Protein AF-X7ZU20-F1 (afdb_monomer)

Foldseek 3Di:
DDKAQFDPPQAPNGIAAEAEDPVVLVVLVVCCPQWAQFADDPDPTQHKDRYGAPCQCLELNRNDPPLNVQLVVLLVVLVDPVLVVVLVVVLVVVVVVVVPDDPPDDDPCLPPPLQPSQQVSLCSQLVPDPVCSVVLSVLLLVCQDDPPDGHHHQDHDDPVSCVGPLVVVLLVSLVCLCVDPDSHSLVSQSCQCVVPVPGNHHDSVSSSSHSSCSCSPGRQQRSQLVVVLVVVCVVPVVVNVVQVVDVVSSVVVSCLRRRSDFKIKTWRDDDPPDPVCPVVPPDPPDDDDDDDDDDDDDDDDDDDDRHMHMYGDDRDD

Secondary structure (DSSP, 8-state):
-EEE---TTSGGG--EEEE-SHHHHHHHTT-TTTSBSS--TT-S-B-SSSS-BTTTTTSGGG--TTHHHHHHHHHHHTS-HHHHHHHHHHHHHHHHHGGG--TT----HIIIIITHHHHHHHHHHTT--HHHHHHHHHHHGGGG-BTTB---PPP--STTGGGSHHHHHHHHHHHHHHHS--SSHHHHHHTTTTS-TTS----HHHHHHHHHHHIIIIIHHHHHHHHHHHHHHHT-HHHHHHHHT-HHHHHHHHHHHS-S--EEEEE-PPPTT--TTGGGG----------------PPPP------EEEEE-----

Mean predicted aligned error: 11.74 Å

pLDDT: mean 76.0, std 22.2, range [22.41, 96.69]

InterPro domains:
  IPR002397 Cytochrome P450, B-class [PR00359] (63-74)
  IPR002397 Cytochrome P450, B-class [PR00359] (108-124)
  IPR002397 Cytochrome P450, B-class [PR00359] (125-140)
  IPR002397 Cytochrome P450, B-class [PR00359] (168-190)
  IPR036396 Cytochrome P450 superfamily [G3DSA:1.10.630.10] (1-250)
  IPR036396 Cytochrome P450 superfamily [SSF48264] (12-238)

Solvent-accessible surface area (backbone atoms only — not comparable to full-atom values): 18300 Å² total; per-residue (Å²): 113,46,81,42,74,51,48,102,85,33,51,93,65,51,50,34,34,40,24,56,44,67,68,60,34,50,51,52,76,70,33,57,83,60,33,17,24,23,40,39,85,92,47,93,47,20,14,40,50,86,46,72,34,85,60,32,61,52,29,76,84,11,30,49,78,70,61,28,59,46,49,50,49,49,61,50,60,36,66,33,77,63,50,55,46,55,47,52,54,50,53,56,52,58,55,58,61,61,68,73,68,55,90,94,63,90,76,57,60,54,70,81,47,25,48,49,60,32,46,54,47,46,32,56,44,53,58,55,56,77,88,51,45,66,60,50,50,63,65,52,46,65,54,36,49,59,88,94,45,74,45,76,52,77,77,77,84,51,81,66,47,69,69,31,72,58,42,53,49,45,52,50,51,52,53,48,27,60,78,55,66,57,101,27,28,43,20,50,51,67,45,39,47,75,90,36,82,85,43,70,79,66,54,77,69,30,48,44,41,47,59,46,38,42,48,60,61,50,18,57,30,41,20,40,24,48,42,42,38,50,51,65,28,71,81,31,58,84,56,28,64,67,32,72,76,32,71,70,50,43,66,52,48,21,57,62,78,24,44,55,72,57,64,42,25,27,21,32,65,76,56,88,97,43,66,94,62,62,84,77,77,77,77,83,92,69,84,85,83,92,87,89,89,80,89,89,87,82,85,82,88,76,88,84,79,79,40,36,36,39,34,37,68,56,70,78,130

Sequence (317 aa):
MFWHEPTEHTPDGEGFWSVATYAETLAVLRDPATFSSVTGGERPYGGTVLQDLPIAGQVLNMMDDPRHTDIRRLVSSGLTPRMIRRVEDDLRGARAGCSTVLPGVAFDFVVDIAAELPMQMICILLGVPEADRHWLFEAVEPGFDFGASRTASMPRLNVEDAGSQLYAYGQELIARKRAQPADDMLSTVVTATIDDPAAPCLSDAELYLFFHLLFSAGAETTRNAIAGGLLALAERPSSGAACAATASCWRRRSKRWCGGRRRRRRSGAPPPGQSPWAASRSTPVRKSWCGKARPTATPRYSTNPTNLISLENPIRT

Structure (mmCIF, N/CA/C/O backbone):
data_AF-X7ZU20-F1
#
_entry.id   AF-X7ZU20-F1
#
loop_
_atom_site.group_PDB
_atom_site.id
_atom_site.type_symbol
_atom_site.label_atom_id
_atom_site.label_alt_id
_atom_site.label_comp_id
_atom_site.label_asym_id
_atom_site.label_entity_id
_atom_site.label_seq_id
_atom_site.pdbx_PDB_ins_code
_atom_site.Cartn_x
_atom_site.Cartn_y
_atom_site.Cartn_z
_atom_site.occupancy
_atom_site.B_iso_or_equiv
_atom_site.auth_seq_id
_atom_site.auth_comp_id
_atom_site.auth_asym_id
_atom_site.auth_atom_id
_atom_site.pdbx_PDB_model_num
ATOM 1 N N . MET A 1 1 ? 14.067 -14.907 -17.809 1.00 82.50 1 MET A N 1
ATOM 2 C CA . MET A 1 1 ? 13.979 -13.477 -18.162 1.00 82.50 1 MET A CA 1
ATOM 3 C C . MET A 1 1 ? 13.823 -13.355 -19.677 1.00 82.50 1 MET A C 1
ATOM 5 O O . MET A 1 1 ? 14.394 -14.170 -20.398 1.00 82.50 1 MET A O 1
ATOM 9 N N . PHE A 1 2 ? 13.019 -12.401 -20.145 1.00 90.12 2 PHE A N 1
ATOM 10 C CA . PHE A 1 2 ? 12.640 -12.162 -21.547 1.00 90.12 2 PHE A CA 1
ATOM 11 C C . PHE A 1 2 ? 12.515 -10.649 -21.772 1.00 90.12 2 PHE A C 1
ATOM 13 O O . PHE A 1 2 ? 12.021 -9.973 -20.877 1.00 90.12 2 PHE A O 1
ATOM 20 N N . TRP A 1 3 ? 12.944 -10.116 -22.918 1.00 94.81 3 TRP A N 1
ATOM 21 C CA . TRP A 1 3 ? 12.680 -8.717 -23.279 1.00 94.81 3 TRP A CA 1
ATOM 22 C C . TRP A 1 3 ? 11.337 -8.627 -24.004 1.00 94.81 3 TRP A C 1
ATOM 24 O O . TRP A 1 3 ? 11.138 -9.293 -25.017 1.00 94.81 3 TRP A O 1
ATOM 34 N N . HIS A 1 4 ? 10.418 -7.840 -23.455 1.00 92.62 4 HIS A N 1
ATOM 35 C CA . HIS A 1 4 ? 9.099 -7.576 -24.008 1.00 92.62 4 HIS A CA 1
ATOM 36 C C . HIS A 1 4 ? 9.134 -6.219 -24.713 1.00 92.62 4 HIS A C 1
ATOM 38 O O . HIS A 1 4 ? 9.206 -5.184 -24.052 1.00 92.62 4 HIS A O 1
ATOM 44 N N . GLU A 1 5 ? 9.078 -6.229 -26.044 1.00 96.69 5 GLU A N 1
ATOM 45 C CA . GLU A 1 5 ? 8.969 -5.006 -26.850 1.00 96.69 5 GLU A CA 1
ATOM 46 C C . GLU A 1 5 ? 7.671 -4.240 -26.530 1.00 96.69 5 GLU A C 1
ATOM 48 O O . GLU A 1 5 ? 6.686 -4.860 -26.110 1.00 96.69 5 GLU A O 1
ATOM 53 N N . PRO A 1 6 ? 7.632 -2.909 -26.714 1.00 96.25 6 PRO A N 1
ATOM 54 C CA . PRO A 1 6 ? 6.423 -2.136 -26.474 1.00 96.25 6 PRO A CA 1
ATOM 55 C C . PRO A 1 6 ? 5.315 -2.454 -27.486 1.00 96.25 6 PRO A C 1
ATOM 57 O O . PRO A 1 6 ? 5.551 -2.767 -28.653 1.00 96.25 6 PRO A O 1
ATOM 60 N N . THR A 1 7 ? 4.080 -2.328 -27.016 1.00 96.56 7 THR A N 1
ATOM 61 C CA . THR A 1 7 ? 2.831 -2.470 -27.777 1.00 96.56 7 THR A CA 1
ATOM 62 C C . THR A 1 7 ? 1.914 -1.276 -27.504 1.00 96.56 7 THR A C 1
ATOM 64 O O . THR A 1 7 ? 2.161 -0.508 -26.577 1.00 96.56 7 THR A O 1
ATOM 67 N N . GLU A 1 8 ? 0.805 -1.153 -28.236 1.00 95.56 8 GLU A N 1
ATOM 68 C CA . GLU A 1 8 ? -0.231 -0.124 -28.007 1.00 95.56 8 GLU A CA 1
ATOM 69 C C . GLU A 1 8 ? -0.840 -0.116 -26.585 1.00 95.56 8 GLU A C 1
ATOM 71 O O . GLU A 1 8 ? -1.447 0.869 -26.175 1.00 95.56 8 GLU A O 1
ATOM 76 N N . HIS A 1 9 ? -0.671 -1.197 -25.815 1.00 93.06 9 HIS A N 1
ATOM 77 C CA . HIS A 1 9 ? -1.113 -1.311 -24.418 1.00 93.06 9 HIS A CA 1
ATOM 78 C C . HIS A 1 9 ? 0.040 -1.221 -23.404 1.00 93.06 9 HIS A C 1
ATOM 80 O O . HIS A 1 9 ? -0.178 -1.403 -22.205 1.00 93.06 9 HIS A O 1
ATOM 86 N N . THR A 1 10 ? 1.276 -0.999 -23.858 1.00 91.50 10 THR A N 1
ATOM 87 C CA . THR A 1 10 ? 2.441 -0.911 -22.972 1.00 91.50 10 THR A CA 1
ATOM 88 C C . THR A 1 10 ? 2.571 0.519 -22.436 1.00 91.50 10 THR A C 1
ATOM 90 O O . THR A 1 10 ? 2.682 1.444 -23.243 1.00 91.50 10 THR A O 1
ATOM 93 N N . PRO A 1 11 ? 2.552 0.733 -21.102 1.00 91.62 11 PRO A N 1
ATOM 94 C CA . PRO A 1 11 ? 2.712 2.058 -20.512 1.00 91.62 11 PRO A CA 1
ATOM 95 C C . PRO A 1 11 ? 3.965 2.772 -21.010 1.00 91.62 11 PRO A C 1
ATOM 97 O O . PRO A 1 11 ? 4.988 2.139 -21.269 1.00 91.62 11 PRO A O 1
ATOM 100 N N . ASP A 1 12 ? 3.850 4.090 -21.155 1.00 92.50 12 ASP A N 1
ATOM 101 C CA . ASP A 1 12 ? 4.924 5.010 -21.552 1.00 92.50 12 ASP A CA 1
ATOM 102 C C . ASP A 1 12 ? 5.590 4.687 -22.913 1.00 92.50 12 ASP A C 1
ATOM 104 O O . ASP A 1 12 ? 6.562 5.327 -23.306 1.00 92.50 12 ASP A O 1
ATOM 108 N N . GLY A 1 13 ? 5.034 3.731 -23.674 1.00 93.19 13 GLY A N 1
ATOM 109 C CA . GLY A 1 13 ? 5.541 3.288 -24.974 1.00 93.19 13 GLY A CA 1
ATOM 110 C C . GLY A 1 13 ? 6.846 2.485 -24.909 1.00 93.19 13 GLY A C 1
ATOM 111 O O . GLY A 1 13 ? 7.504 2.336 -25.938 1.00 93.19 13 GLY A O 1
ATOM 112 N N . GLU A 1 14 ? 7.243 1.979 -23.735 1.00 92.38 14 GLU A N 1
ATOM 113 C CA . GLU A 1 14 ? 8.602 1.472 -23.496 1.00 92.38 14 GLU A CA 1
ATOM 114 C C . GLU A 1 14 ? 8.679 -0.046 -23.230 1.00 92.38 14 GLU A C 1
ATOM 116 O O . GLU A 1 14 ? 7.896 -0.617 -22.472 1.00 92.38 14 GLU A O 1
ATOM 121 N N . GLY A 1 15 ? 9.660 -0.715 -23.847 1.00 93.69 15 GLY A N 1
ATOM 122 C CA . GLY A 1 15 ? 9.922 -2.143 -23.637 1.00 93.69 15 GLY A CA 1
ATOM 123 C C . GLY A 1 15 ? 10.517 -2.464 -22.259 1.00 93.69 15 GLY A C 1
ATOM 124 O O . GLY A 1 15 ? 11.151 -1.626 -21.616 1.00 93.69 15 GLY A O 1
ATOM 125 N N . PHE A 1 16 ? 10.328 -3.700 -21.789 1.00 94.06 16 PHE A N 1
ATOM 126 C CA . PHE A 1 16 ? 10.739 -4.108 -20.441 1.00 94.06 16 PHE A CA 1
ATOM 127 C C . PHE A 1 16 ? 11.178 -5.573 -20.333 1.00 94.06 16 PHE A C 1
ATOM 129 O O . PHE A 1 16 ? 10.685 -6.464 -21.022 1.00 94.06 16 PHE A O 1
ATOM 136 N N . TRP A 1 17 ? 12.062 -5.867 -19.380 1.00 94.50 17 TRP A N 1
ATOM 137 C CA . TRP A 1 17 ? 12.447 -7.236 -19.042 1.00 94.50 17 TRP A CA 1
ATOM 138 C C . TRP A 1 17 ? 11.378 -7.913 -18.178 1.00 94.50 17 TRP A C 1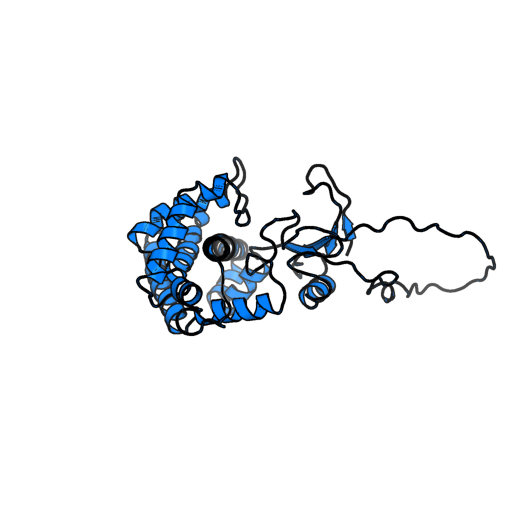
ATOM 140 O O . TRP A 1 17 ? 11.222 -7.591 -17.001 1.00 94.50 17 TRP A O 1
ATOM 150 N N . SER A 1 18 ? 10.676 -8.902 -18.728 1.00 94.75 18 SER A N 1
ATOM 151 C CA . SER A 1 18 ? 9.800 -9.795 -17.968 1.00 94.75 18 SER A CA 1
ATOM 152 C C . SER A 1 18 ? 10.595 -10.918 -17.289 1.00 94.75 18 SER A C 1
ATOM 154 O O . SER A 1 18 ? 11.440 -11.586 -17.900 1.00 94.75 18 SER A O 1
ATOM 156 N N . VAL A 1 19 ? 10.315 -11.156 -16.008 1.00 92.31 19 VAL A N 1
ATOM 157 C CA . VAL A 1 19 ? 10.959 -12.177 -15.174 1.00 92.31 19 VAL A CA 1
ATOM 158 C C . VAL A 1 19 ? 9.899 -13.101 -14.587 1.00 92.31 19 VAL A C 1
ATOM 160 O O . VAL A 1 19 ? 9.147 -12.701 -13.705 1.00 92.31 19 VAL A O 1
ATOM 163 N N . ALA A 1 20 ? 9.853 -14.348 -15.063 1.00 91.62 20 ALA A N 1
ATOM 164 C CA . ALA A 1 20 ? 8.809 -15.309 -14.700 1.00 91.62 20 ALA A CA 1
ATOM 165 C C . ALA A 1 20 ? 9.300 -16.540 -13.918 1.00 91.62 20 ALA A C 1
ATOM 167 O O . ALA A 1 20 ? 8.485 -17.371 -13.524 1.00 91.62 20 ALA A O 1
ATOM 168 N N . THR A 1 21 ? 10.606 -16.699 -13.668 1.00 90.00 21 THR A N 1
ATOM 169 C CA . THR A 1 21 ? 11.120 -17.854 -12.907 1.00 90.00 21 THR A CA 1
ATOM 170 C C . THR A 1 21 ? 11.398 -17.498 -11.447 1.00 90.00 21 THR A C 1
ATOM 172 O O . THR A 1 21 ? 11.849 -16.403 -11.126 1.00 90.00 21 THR A O 1
ATOM 175 N N . TYR A 1 22 ? 11.159 -18.448 -10.537 1.00 89.06 22 TYR A N 1
ATOM 176 C CA . TYR A 1 22 ? 11.232 -18.206 -9.090 1.00 89.06 22 TYR A CA 1
ATOM 177 C C . TYR A 1 22 ? 12.630 -17.762 -8.629 1.00 89.06 22 TYR A C 1
ATOM 179 O O . TYR A 1 22 ? 12.751 -16.930 -7.734 1.00 89.06 22 TYR A O 1
ATOM 187 N N . ALA A 1 23 ? 13.682 -18.311 -9.246 1.00 92.00 23 ALA A N 1
ATOM 188 C CA . ALA A 1 23 ? 15.064 -17.973 -8.925 1.00 92.00 23 ALA A CA 1
ATOM 189 C C . ALA A 1 23 ? 15.433 -16.557 -9.395 1.00 92.00 23 ALA A C 1
ATOM 191 O O . ALA A 1 23 ? 15.980 -15.788 -8.609 1.00 92.00 23 ALA A O 1
ATOM 192 N N . GLU A 1 24 ? 15.079 -16.187 -10.631 1.00 89.81 24 GLU A N 1
ATOM 193 C CA . GLU A 1 24 ? 15.327 -14.839 -11.158 1.00 89.81 24 GLU A CA 1
ATOM 194 C C . GLU A 1 24 ? 14.501 -13.782 -10.401 1.00 89.81 24 GLU A C 1
ATOM 196 O O . GLU A 1 24 ? 15.045 -12.759 -9.991 1.00 89.81 24 GLU A O 1
ATOM 201 N N . THR A 1 25 ? 13.215 -14.048 -10.134 1.00 91.31 25 THR A N 1
ATOM 202 C CA . THR A 1 25 ? 12.346 -13.150 -9.352 1.00 91.31 25 THR A CA 1
ATOM 203 C C . THR A 1 25 ? 12.875 -12.958 -7.926 1.00 91.31 25 THR A C 1
ATOM 205 O O . THR A 1 25 ? 12.861 -11.837 -7.419 1.00 91.31 25 THR A O 1
ATOM 208 N N . LEU A 1 26 ? 13.401 -14.006 -7.274 1.00 92.56 26 LEU A N 1
ATOM 209 C CA . LEU A 1 26 ? 14.061 -13.857 -5.971 1.00 92.56 26 LEU A CA 1
ATOM 210 C C . LEU A 1 26 ? 15.401 -13.121 -6.038 1.00 92.56 26 LEU A C 1
ATOM 212 O O . LEU A 1 26 ? 15.736 -12.458 -5.062 1.00 92.56 26 LEU A O 1
ATOM 216 N N . ALA A 1 27 ? 16.166 -13.241 -7.126 1.00 92.69 27 ALA A N 1
ATOM 217 C CA . ALA A 1 27 ? 17.412 -12.495 -7.284 1.00 92.69 27 ALA A CA 1
ATOM 218 C C . ALA A 1 27 ? 17.126 -10.985 -7.328 1.00 92.69 27 ALA A C 1
ATOM 220 O O . ALA A 1 27 ? 17.684 -10.239 -6.530 1.00 92.69 27 ALA A O 1
ATOM 221 N N . VAL A 1 28 ? 16.166 -10.560 -8.160 1.00 93.31 28 VAL A N 1
ATOM 222 C CA . VAL A 1 28 ? 15.759 -9.147 -8.254 1.00 93.31 28 VAL A CA 1
ATOM 223 C C . VAL A 1 28 ? 15.175 -8.629 -6.933 1.00 93.31 28 VAL A C 1
ATOM 225 O O . VAL A 1 28 ? 15.525 -7.543 -6.489 1.00 93.31 28 VAL A O 1
ATOM 228 N N . LEU A 1 29 ? 14.326 -9.407 -6.249 1.00 93.00 29 LEU A N 1
ATOM 229 C CA . LEU A 1 29 ? 13.727 -8.995 -4.966 1.00 93.00 29 LEU A CA 1
ATOM 230 C C . LEU A 1 29 ? 14.706 -8.958 -3.777 1.00 93.00 29 LEU A C 1
ATOM 232 O O . LEU A 1 29 ? 14.310 -8.521 -2.696 1.00 93.00 29 LEU A O 1
ATOM 236 N N . ARG A 1 30 ? 15.939 -9.451 -3.937 1.00 94.81 30 ARG A N 1
ATOM 237 C CA . ARG A 1 30 ? 16.978 -9.471 -2.890 1.00 94.81 30 ARG A CA 1
ATOM 238 C C . ARG A 1 30 ? 18.094 -8.456 -3.109 1.00 94.81 30 ARG A C 1
ATOM 240 O O . ARG A 1 30 ? 18.900 -8.276 -2.204 1.00 94.81 30 ARG A O 1
ATOM 247 N N . ASP A 1 31 ? 18.123 -7.805 -4.265 1.00 95.62 31 ASP A N 1
ATOM 248 C CA . ASP A 1 31 ? 19.106 -6.787 -4.620 1.00 95.62 31 ASP A CA 1
ATOM 249 C C . ASP A 1 31 ? 18.396 -5.454 -4.934 1.00 95.62 31 ASP A C 1
ATOM 251 O O . ASP A 1 31 ? 18.242 -5.082 -6.099 1.00 95.62 31 ASP A O 1
ATOM 255 N N . PRO A 1 32 ? 17.913 -4.729 -3.904 1.00 93.62 32 PRO A N 1
ATOM 256 C CA . PRO A 1 32 ? 17.280 -3.425 -4.095 1.00 93.62 32 PRO A CA 1
ATOM 257 C C . PRO A 1 32 ? 18.274 -2.333 -4.528 1.00 93.62 32 PRO A C 1
ATOM 259 O O . PRO A 1 32 ? 17.840 -1.264 -4.943 1.00 93.62 32 PRO A O 1
ATOM 262 N N . ALA A 1 33 ? 19.587 -2.585 -4.441 1.00 91.81 33 ALA A N 1
ATOM 263 C CA . ALA A 1 33 ? 20.622 -1.638 -4.848 1.00 91.81 33 ALA A CA 1
ATOM 264 C C . ALA A 1 33 ? 20.817 -1.632 -6.373 1.00 91.81 33 ALA A C 1
ATOM 266 O O . ALA A 1 33 ? 20.906 -0.562 -6.971 1.00 91.81 33 ALA A O 1
ATOM 267 N N . THR A 1 34 ? 20.821 -2.805 -7.018 1.00 92.88 34 THR A N 1
ATOM 268 C CA . THR A 1 34 ? 20.769 -2.897 -8.490 1.00 92.88 34 THR A CA 1
ATOM 269 C C . THR A 1 34 ? 19.353 -2.643 -9.018 1.00 92.88 34 THR A C 1
ATOM 271 O O . THR A 1 34 ? 19.188 -2.100 -10.110 1.00 92.88 34 THR A O 1
ATOM 274 N N . PHE A 1 35 ? 18.319 -3.032 -8.262 1.00 94.94 35 PHE A N 1
ATOM 275 C CA . PHE A 1 35 ? 16.922 -2.995 -8.700 1.00 94.94 35 PHE A CA 1
ATOM 276 C C . PHE A 1 35 ? 16.064 -2.117 -7.782 1.00 94.94 35 PHE A C 1
ATOM 278 O O . PHE A 1 35 ? 15.329 -2.604 -6.918 1.00 94.94 35 PHE A O 1
ATOM 285 N N . SER A 1 36 ? 16.146 -0.811 -8.031 1.00 96.19 36 SER A N 1
ATOM 286 C CA . SER A 1 36 ? 15.476 0.254 -7.286 1.00 96.19 36 SER A CA 1
ATOM 287 C C . SER A 1 36 ? 13.946 0.189 -7.372 1.00 96.19 36 SER A C 1
ATOM 289 O O . SER A 1 36 ? 13.350 -0.141 -8.408 1.00 96.19 36 SER A O 1
ATOM 291 N N . SER A 1 37 ? 13.306 0.545 -6.259 1.00 95.88 37 SER A N 1
ATOM 292 C CA . SER A 1 37 ? 11.866 0.786 -6.117 1.00 95.88 37 SER A CA 1
ATOM 293 C C . SER A 1 37 ? 11.468 2.236 -6.434 1.00 95.88 37 SER A C 1
ATOM 295 O O . SER A 1 37 ? 10.271 2.508 -6.507 1.00 95.88 37 SER A O 1
ATOM 297 N N . VAL A 1 38 ? 12.446 3.136 -6.604 1.00 95.38 38 VAL A N 1
ATOM 298 C CA . VAL A 1 38 ? 12.305 4.561 -6.950 1.00 95.38 38 VAL A CA 1
ATOM 299 C C . VAL A 1 38 ? 12.530 4.779 -8.456 1.00 95.38 38 VAL A C 1
ATOM 301 O O . VAL A 1 38 ? 11.565 4.937 -9.199 1.00 95.38 38 VAL A O 1
ATOM 304 N N . THR A 1 39 ? 13.782 4.782 -8.930 1.00 95.25 39 THR A N 1
ATOM 305 C CA . THR A 1 39 ? 14.179 5.066 -10.325 1.00 95.25 39 THR A CA 1
ATOM 306 C C . THR A 1 39 ? 15.592 4.527 -10.617 1.00 95.25 39 THR A C 1
ATOM 308 O O . THR A 1 39 ? 16.250 3.989 -9.736 1.00 95.25 39 THR A O 1
ATOM 311 N N . GLY A 1 40 ? 16.088 4.639 -11.849 1.00 90.31 40 GLY A N 1
ATOM 312 C CA . GLY A 1 40 ? 17.466 4.280 -12.186 1.00 90.31 40 GLY A CA 1
ATOM 313 C C . GLY A 1 40 ? 17.912 4.849 -13.530 1.00 90.31 40 GLY A C 1
ATOM 314 O O . GLY A 1 40 ? 17.081 5.136 -14.387 1.00 90.31 40 GLY A O 1
ATOM 315 N N . GLY A 1 41 ? 19.227 4.992 -13.716 1.00 89.50 41 GLY A N 1
ATOM 316 C CA . GLY A 1 41 ? 19.804 5.635 -14.902 1.00 89.50 41 GLY A CA 1
ATOM 317 C C . GLY A 1 41 ? 19.413 7.112 -15.001 1.00 89.50 41 GLY A C 1
ATOM 318 O O . GLY A 1 41 ? 19.356 7.806 -13.993 1.00 89.50 41 GLY A O 1
ATOM 319 N N . GLU A 1 42 ? 19.122 7.577 -16.216 1.00 88.94 42 GLU A N 1
ATOM 320 C CA . GLU A 1 42 ? 18.698 8.961 -16.498 1.00 88.94 42 GLU A CA 1
ATOM 321 C C . GLU A 1 42 ? 17.172 9.165 -16.365 1.00 88.94 42 GLU A C 1
ATOM 323 O O . GLU A 1 42 ? 16.645 10.222 -16.708 1.00 88.94 42 GLU A O 1
ATOM 328 N N . ARG A 1 43 ? 16.432 8.150 -15.893 1.00 87.81 43 ARG A N 1
ATOM 329 C CA . ARG A 1 43 ? 14.965 8.176 -15.832 1.00 87.81 43 ARG A CA 1
ATOM 330 C C . ARG A 1 43 ? 14.470 9.101 -14.702 1.00 87.81 43 ARG A C 1
ATOM 332 O O . ARG A 1 43 ? 14.872 8.905 -13.552 1.00 87.81 43 ARG A O 1
ATOM 339 N N . PRO A 1 44 ? 13.556 10.055 -14.972 1.00 88.06 44 PRO A N 1
ATOM 340 C CA . PRO A 1 44 ? 13.145 11.052 -13.980 1.00 88.06 44 PRO A CA 1
ATOM 341 C C . PRO A 1 44 ? 12.322 10.467 -12.820 1.00 88.06 44 PRO A C 1
ATOM 343 O O . PRO A 1 44 ? 12.453 10.926 -11.689 1.00 88.06 44 PRO A O 1
ATOM 346 N N . TYR A 1 45 ? 11.501 9.445 -13.084 1.00 88.94 45 TYR A N 1
ATOM 347 C CA . TYR A 1 45 ? 10.593 8.817 -12.115 1.00 88.94 45 TYR A CA 1
ATOM 348 C C . TYR A 1 45 ? 10.547 7.292 -12.307 1.00 88.94 45 TYR A C 1
ATOM 350 O O . TYR A 1 45 ? 11.330 6.727 -13.065 1.00 88.94 45 TYR A O 1
ATOM 358 N N . GLY A 1 46 ? 9.651 6.590 -11.615 1.00 92.75 46 GLY A N 1
ATOM 359 C CA . GLY A 1 46 ? 9.527 5.143 -11.780 1.00 92.75 46 GLY A CA 1
ATOM 360 C C . GLY A 1 46 ? 8.502 4.532 -10.842 1.00 92.75 46 GLY A C 1
ATOM 361 O O . GLY A 1 46 ? 7.301 4.597 -11.089 1.00 92.75 46 GLY A O 1
ATOM 362 N N . GLY A 1 47 ? 8.973 3.933 -9.753 1.00 93.31 47 GLY A N 1
ATOM 363 C CA . GLY A 1 47 ? 8.130 3.257 -8.777 1.00 93.31 47 GLY A CA 1
ATOM 364 C C . GLY A 1 47 ? 8.075 1.743 -8.978 1.00 93.31 47 GLY A C 1
ATOM 365 O O . GLY A 1 47 ? 9.017 1.104 -9.446 1.00 93.31 47 GLY A O 1
ATOM 366 N N . THR A 1 48 ? 6.947 1.132 -8.597 1.00 93.06 48 THR A N 1
ATOM 367 C CA . THR A 1 48 ? 6.791 -0.339 -8.593 1.00 93.06 48 THR A CA 1
ATOM 368 C C . THR A 1 48 ? 5.620 -0.882 -9.413 1.00 93.06 48 THR A C 1
ATOM 370 O O . THR A 1 48 ? 5.246 -2.047 -9.239 1.00 93.06 48 THR A O 1
ATOM 373 N N . VAL A 1 49 ? 5.064 -0.074 -10.317 1.00 91.12 49 VAL A N 1
ATOM 374 C CA . VAL A 1 49 ? 4.180 -0.507 -11.418 1.00 91.12 49 VAL A CA 1
ATOM 375 C C . VAL A 1 49 ? 4.867 -0.253 -12.764 1.00 91.12 49 VAL A C 1
ATOM 377 O O . VAL A 1 49 ? 5.925 0.371 -12.795 1.00 91.12 49 VAL A O 1
ATOM 380 N N . LEU A 1 50 ? 4.343 -0.814 -13.859 1.00 90.81 50 LEU A N 1
ATOM 381 C CA . LEU A 1 50 ? 5.026 -0.737 -15.157 1.00 90.81 50 LEU A CA 1
ATOM 382 C C . LEU A 1 50 ? 5.125 0.707 -15.675 1.00 90.81 50 LEU A C 1
ATOM 384 O O . LEU A 1 50 ? 6.185 1.076 -16.155 1.00 90.81 50 LEU A O 1
ATOM 388 N N . GLN A 1 51 ? 4.072 1.505 -15.479 1.00 91.88 51 GLN A N 1
ATOM 389 C CA . GLN A 1 51 ? 4.082 2.948 -15.723 1.00 91.88 51 GLN A CA 1
ATOM 390 C C . GLN A 1 51 ? 5.017 3.689 -14.750 1.00 91.88 51 GLN A C 1
ATOM 392 O O . GLN A 1 51 ? 5.067 3.342 -13.566 1.00 91.88 51 GLN A O 1
ATOM 397 N N . ASP A 1 52 ? 5.696 4.732 -15.221 1.00 91.56 52 ASP A N 1
ATOM 398 C CA . ASP A 1 52 ? 6.417 5.693 -14.385 1.00 91.56 52 ASP A CA 1
ATOM 399 C C . ASP A 1 52 ? 5.445 6.595 -13.606 1.00 91.56 52 ASP A C 1
ATOM 401 O O . ASP A 1 52 ? 4.573 7.252 -14.175 1.00 91.56 52 ASP A O 1
ATOM 405 N N . LEU A 1 53 ? 5.599 6.653 -12.278 1.00 90.12 53 LEU A N 1
ATOM 406 C CA . LEU A 1 53 ? 4.778 7.490 -11.398 1.00 90.12 53 LEU A CA 1
ATOM 407 C C . LEU A 1 53 ? 5.620 8.566 -10.686 1.00 90.12 53 LEU A C 1
ATOM 409 O O . LEU A 1 53 ? 6.589 8.209 -10.010 1.00 90.12 53 LEU A O 1
ATOM 413 N N . PRO A 1 54 ? 5.217 9.857 -10.722 1.00 91.12 54 PRO A N 1
ATOM 414 C CA . PRO A 1 54 ? 5.901 10.938 -10.000 1.00 91.12 54 PRO A CA 1
ATOM 415 C C . PRO A 1 54 ? 6.001 10.745 -8.480 1.00 91.12 54 PRO A C 1
ATOM 417 O O . PRO A 1 54 ? 6.906 11.287 -7.857 1.00 91.12 54 PRO A O 1
ATOM 420 N N . ILE A 1 55 ? 5.116 9.933 -7.887 1.00 90.75 55 ILE A N 1
ATOM 421 C CA . ILE A 1 55 ? 5.114 9.601 -6.449 1.00 90.75 55 ILE A CA 1
ATOM 422 C C . ILE A 1 55 ? 6.180 8.562 -6.035 1.00 90.75 55 ILE A C 1
ATOM 424 O O . ILE A 1 55 ? 6.203 8.096 -4.889 1.00 90.75 55 ILE A O 1
ATOM 428 N N . ALA A 1 56 ? 7.059 8.154 -6.954 1.00 93.00 56 ALA A N 1
ATOM 429 C CA . ALA A 1 56 ? 8.225 7.342 -6.628 1.00 93.00 56 ALA A CA 1
ATOM 430 C C . ALA A 1 56 ? 9.117 8.075 -5.603 1.00 93.00 56 ALA A C 1
ATOM 432 O O . ALA A 1 56 ? 9.343 9.276 -5.701 1.00 93.00 56 ALA A O 1
ATOM 433 N N . GLY A 1 57 ? 9.590 7.368 -4.574 1.00 93.19 57 GLY A N 1
ATOM 434 C CA . GLY A 1 57 ? 10.310 7.956 -3.436 1.00 93.19 57 GLY A CA 1
ATOM 435 C C . GLY A 1 57 ? 9.432 8.624 -2.365 1.00 93.19 57 GLY A C 1
ATOM 436 O O . GLY A 1 57 ? 9.933 8.862 -1.266 1.00 93.19 57 GLY A O 1
ATOM 437 N N . GLN A 1 58 ? 8.143 8.869 -2.638 1.00 92.94 58 GLN A N 1
ATOM 438 C CA . GLN A 1 58 ? 7.193 9.517 -1.715 1.00 92.94 58 GLN A CA 1
ATOM 439 C C . GLN A 1 58 ? 6.265 8.529 -0.986 1.00 92.94 58 GLN A C 1
ATOM 441 O O . GLN A 1 58 ? 5.797 8.802 0.116 1.00 92.94 58 GLN A O 1
ATOM 446 N N . VAL A 1 59 ? 6.010 7.350 -1.565 1.00 91.81 59 VAL A N 1
ATOM 447 C CA . VAL A 1 59 ? 5.170 6.300 -0.961 1.00 91.81 59 VAL A CA 1
ATOM 448 C C . VAL A 1 59 ? 6.013 5.090 -0.540 1.00 91.81 59 VAL A C 1
ATOM 450 O O . VAL A 1 59 ? 6.871 4.640 -1.295 1.00 91.81 59 VAL A O 1
ATOM 453 N N . LEU A 1 60 ? 5.767 4.523 0.651 1.00 93.94 60 LEU A N 1
ATOM 454 C CA . LEU A 1 60 ? 6.642 3.518 1.292 1.00 93.94 60 LEU A CA 1
ATOM 455 C C . LEU A 1 60 ? 7.007 2.312 0.402 1.00 93.94 60 LEU A C 1
ATOM 457 O O . LEU A 1 60 ? 8.123 1.804 0.471 1.00 93.94 60 LEU A O 1
ATOM 461 N N . ASN A 1 61 ? 6.093 1.830 -0.446 1.00 93.00 61 ASN A N 1
ATOM 462 C CA . ASN A 1 61 ? 6.375 0.698 -1.340 1.00 93.00 61 ASN A CA 1
ATOM 463 C C . ASN A 1 61 ? 7.189 1.067 -2.596 1.00 93.00 61 ASN A C 1
ATOM 465 O O . ASN A 1 61 ? 7.436 0.177 -3.411 1.00 93.00 61 ASN A O 1
ATOM 469 N N . MET A 1 62 ? 7.527 2.346 -2.771 1.00 95.44 62 MET A N 1
ATOM 470 C CA . MET A 1 62 ? 8.339 2.924 -3.847 1.00 95.44 62 MET A CA 1
ATOM 471 C C . MET A 1 62 ? 9.514 3.745 -3.284 1.00 95.44 62 MET A C 1
ATOM 473 O O . MET A 1 62 ? 10.002 4.643 -3.957 1.00 95.44 62 MET A O 1
ATOM 477 N N . MET A 1 63 ? 9.940 3.476 -2.046 1.00 95.56 63 MET A N 1
ATOM 478 C CA . MET A 1 63 ? 11.166 4.016 -1.448 1.00 95.56 63 MET A CA 1
ATOM 479 C C . MET A 1 63 ? 12.271 2.953 -1.478 1.00 95.56 63 MET A C 1
ATOM 481 O O . MET A 1 63 ? 11.973 1.761 -1.397 1.00 95.56 63 MET A O 1
ATOM 485 N N . ASP A 1 64 ? 13.528 3.396 -1.497 1.00 95.88 64 ASP A N 1
ATOM 486 C CA . ASP A 1 64 ? 14.711 2.566 -1.241 1.00 95.88 64 ASP A CA 1
ATOM 487 C C . ASP A 1 64 ? 15.477 3.086 -0.005 1.00 95.88 64 ASP A C 1
ATOM 489 O O . ASP A 1 64 ? 15.121 4.112 0.589 1.00 95.88 64 ASP A O 1
ATOM 493 N N . ASP A 1 65 ? 16.479 2.334 0.450 1.00 94.19 65 ASP A N 1
ATOM 494 C CA . ASP A 1 65 ? 17.229 2.632 1.676 1.00 94.19 65 ASP A CA 1
ATOM 495 C C . ASP A 1 65 ? 18.209 3.820 1.492 1.00 94.19 65 ASP A C 1
ATOM 497 O O . ASP A 1 65 ? 18.685 4.050 0.379 1.00 94.19 65 ASP A O 1
ATOM 501 N N . PRO A 1 66 ? 18.532 4.594 2.553 1.00 94.38 66 PRO A N 1
ATOM 502 C CA . PRO A 1 66 ? 18.156 4.379 3.957 1.00 94.38 66 PRO A CA 1
ATOM 503 C C . PRO A 1 66 ? 16.698 4.737 4.286 1.00 94.38 66 PRO A C 1
ATOM 505 O O . PRO A 1 66 ? 16.106 4.104 5.159 1.00 94.38 66 PRO A O 1
ATOM 508 N N . ARG A 1 67 ? 16.087 5.682 3.552 1.00 94.12 67 ARG A N 1
ATOM 509 C CA . ARG A 1 67 ? 14.765 6.249 3.888 1.00 94.12 67 ARG A CA 1
ATOM 510 C C . ARG A 1 67 ? 13.674 5.183 4.008 1.00 94.12 67 ARG A C 1
ATOM 512 O O . ARG A 1 67 ? 12.853 5.258 4.920 1.00 94.12 67 ARG A O 1
ATOM 519 N N . HIS A 1 68 ? 13.675 4.177 3.131 1.00 96.06 68 HIS A N 1
ATOM 520 C CA . HIS A 1 68 ? 12.749 3.048 3.220 1.00 96.06 68 HIS A CA 1
ATOM 521 C C . HIS A 1 68 ? 12.832 2.335 4.577 1.00 96.06 68 HIS A C 1
ATOM 523 O O . HIS A 1 68 ? 11.796 2.179 5.214 1.00 96.06 68 HIS A O 1
ATOM 529 N N . THR A 1 69 ? 14.015 1.921 5.041 1.00 94.69 69 THR A N 1
ATOM 530 C CA . THR A 1 69 ? 14.197 1.236 6.334 1.00 94.69 69 THR A CA 1
ATOM 531 C C . THR A 1 69 ? 13.680 2.065 7.507 1.00 94.69 69 THR A C 1
ATOM 533 O O . THR A 1 69 ? 13.022 1.518 8.397 1.00 94.69 69 THR A O 1
ATOM 536 N N . ASP A 1 70 ? 13.915 3.373 7.487 1.00 94.12 70 ASP A N 1
ATOM 537 C CA . ASP A 1 70 ? 13.522 4.280 8.563 1.00 94.12 70 ASP A CA 1
ATOM 538 C C . ASP A 1 70 ? 12.001 4.505 8.615 1.00 94.12 70 ASP A C 1
ATOM 540 O O . ASP A 1 70 ? 11.368 4.238 9.642 1.00 94.12 70 ASP A O 1
ATOM 544 N N . ILE A 1 71 ? 11.371 4.865 7.490 1.00 94.81 71 ILE A N 1
ATOM 545 C CA . ILE A 1 71 ? 9.904 4.989 7.401 1.00 94.81 71 ILE A CA 1
ATOM 546 C C . ILE A 1 71 ? 9.224 3.630 7.626 1.00 94.81 71 ILE A C 1
ATOM 548 O O . ILE A 1 71 ? 8.184 3.544 8.282 1.00 94.81 71 ILE A O 1
ATOM 552 N N . ARG A 1 72 ? 9.824 2.531 7.155 1.00 95.19 72 ARG A N 1
ATOM 553 C CA . ARG A 1 72 ? 9.345 1.169 7.422 1.00 95.19 72 ARG A CA 1
ATOM 554 C C . ARG A 1 72 ? 9.360 0.855 8.914 1.00 95.19 72 ARG A C 1
ATOM 556 O O . ARG A 1 72 ? 8.421 0.210 9.383 1.00 95.19 72 ARG A O 1
ATOM 563 N N . ARG A 1 73 ? 10.392 1.272 9.654 1.00 93.94 73 ARG A N 1
ATOM 564 C CA . ARG A 1 73 ? 10.480 1.084 11.110 1.00 93.94 73 ARG A CA 1
ATOM 565 C C . ARG A 1 73 ? 9.374 1.862 11.823 1.00 93.94 73 ARG A C 1
ATOM 567 O O . ARG A 1 73 ? 8.691 1.263 12.649 1.00 93.94 73 ARG A O 1
ATOM 574 N N . LEU A 1 74 ? 9.147 3.121 11.441 1.00 92.88 74 LEU A N 1
ATOM 575 C CA . LEU A 1 74 ? 8.063 3.956 11.971 1.00 92.88 74 LEU A CA 1
ATOM 576 C C . LEU A 1 74 ? 6.676 3.340 11.717 1.00 92.88 74 LEU A C 1
ATOM 578 O O . LEU A 1 74 ? 5.917 3.102 12.649 1.00 92.88 74 LEU A O 1
ATOM 582 N N . VAL A 1 75 ? 6.356 2.981 10.472 1.00 92.38 75 VAL A N 1
ATOM 583 C CA . VAL A 1 75 ? 5.071 2.330 10.141 1.00 92.38 75 VAL A CA 1
ATOM 584 C C . VAL A 1 75 ? 4.911 0.982 10.865 1.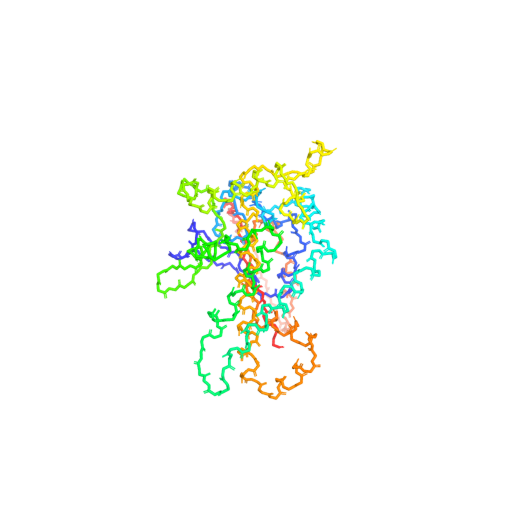00 92.38 75 VAL A C 1
ATOM 586 O O . VAL A 1 75 ? 3.799 0.576 11.200 1.00 92.38 75 VAL A O 1
ATOM 589 N N . SER A 1 76 ? 6.016 0.285 11.153 1.00 93.00 76 SER A N 1
ATOM 590 C CA . SER A 1 76 ? 5.986 -0.985 11.889 1.00 93.00 76 SER A CA 1
ATOM 591 C C . SER A 1 76 ? 5.769 -0.824 13.398 1.00 93.00 76 SER A C 1
ATOM 593 O O . SER A 1 76 ? 5.254 -1.761 14.005 1.00 93.00 76 SER A O 1
ATOM 595 N N . SER A 1 77 ? 6.115 0.311 14.023 1.00 92.31 77 SER A N 1
ATOM 596 C CA . SER A 1 77 ? 5.873 0.507 15.464 1.00 92.31 77 SER A CA 1
ATOM 597 C C . SER A 1 77 ? 4.381 0.672 15.779 1.00 92.31 77 SER A C 1
ATOM 599 O O . SER A 1 77 ? 3.922 0.168 16.802 1.00 92.31 77 SER A O 1
ATOM 601 N N . GLY A 1 78 ? 3.601 1.248 14.854 1.00 91.44 78 GLY A N 1
ATOM 602 C CA . GLY A 1 78 ? 2.137 1.328 14.950 1.00 91.44 78 GLY A CA 1
ATOM 603 C C . GLY A 1 78 ? 1.411 -0.028 14.882 1.00 91.44 78 GLY A C 1
ATOM 604 O O . GLY A 1 78 ? 0.250 -0.128 15.276 1.00 91.44 78 GLY A O 1
ATOM 605 N N . LEU A 1 79 ? 2.079 -1.109 14.452 1.00 92.31 79 LEU A N 1
ATOM 606 C CA . LEU A 1 79 ? 1.555 -2.484 14.511 1.00 92.31 79 LEU A CA 1
ATOM 607 C C . LEU A 1 79 ? 1.784 -3.124 15.893 1.00 92.31 79 LEU A C 1
ATOM 609 O O . LEU A 1 79 ? 2.320 -4.229 16.013 1.00 92.31 79 LEU A O 1
ATOM 613 N N . THR A 1 80 ? 1.374 -2.428 16.956 1.00 92.12 80 THR A N 1
ATOM 614 C CA . THR A 1 80 ? 1.548 -2.913 18.332 1.00 92.12 80 THR A CA 1
ATOM 615 C C . THR A 1 80 ? 0.765 -4.216 18.577 1.00 92.12 80 THR A C 1
ATOM 617 O O . THR A 1 80 ? -0.297 -4.434 17.983 1.00 92.12 80 THR A O 1
ATOM 620 N N . PRO A 1 81 ? 1.190 -5.078 19.523 1.00 93.50 81 PRO A N 1
ATOM 621 C CA . PRO A 1 81 ? 0.403 -6.247 19.922 1.00 93.50 81 PRO A CA 1
ATOM 622 C C . PRO A 1 81 ? -1.003 -5.906 20.446 1.00 93.50 81 PRO A C 1
ATOM 624 O O . PRO A 1 81 ? -1.876 -6.771 20.437 1.00 93.50 81 PRO A O 1
ATOM 627 N N . ARG A 1 82 ? -1.235 -4.666 20.907 1.00 92.06 82 ARG A N 1
ATOM 628 C CA . ARG A 1 82 ? -2.563 -4.168 21.300 1.00 92.06 82 ARG A CA 1
ATOM 629 C C . ARG A 1 82 ? -3.421 -3.854 20.075 1.00 92.06 82 ARG A C 1
ATOM 631 O O . ARG A 1 82 ? -4.554 -4.320 20.025 1.00 92.06 82 ARG A O 1
ATOM 638 N N . MET A 1 83 ? -2.867 -3.159 19.080 1.00 94.25 83 MET A N 1
ATOM 639 C CA . MET A 1 83 ? -3.547 -2.891 17.810 1.00 94.25 83 MET A CA 1
ATOM 640 C C . MET A 1 83 ? -3.907 -4.194 17.078 1.00 94.25 83 MET A C 1
ATOM 642 O O . MET A 1 83 ? -5.037 -4.360 16.631 1.00 94.25 83 MET A O 1
ATOM 646 N N . ILE A 1 84 ? -2.990 -5.168 17.038 1.00 93.69 84 ILE A N 1
ATOM 647 C CA . ILE A 1 84 ? -3.248 -6.483 16.425 1.00 93.69 84 ILE A CA 1
ATOM 648 C C . ILE A 1 84 ? -4.430 -7.201 17.101 1.00 93.69 84 ILE A C 1
ATOM 650 O O . ILE A 1 84 ? -5.274 -7.748 16.396 1.00 93.69 84 ILE A O 1
ATOM 654 N N . ARG A 1 85 ? -4.535 -7.161 18.440 1.00 93.94 85 ARG A N 1
ATOM 655 C CA . ARG A 1 85 ? -5.698 -7.718 19.157 1.00 93.94 85 ARG A CA 1
ATOM 656 C C . ARG A 1 85 ? -6.982 -6.942 18.872 1.00 93.94 85 ARG A C 1
ATOM 658 O O . ARG A 1 85 ? -7.971 -7.567 18.527 1.00 93.94 85 ARG A O 1
ATOM 665 N N . ARG A 1 86 ? -6.949 -5.603 18.910 1.00 91.56 86 ARG A N 1
ATOM 666 C CA . ARG A 1 86 ? -8.106 -4.747 18.580 1.00 91.56 86 ARG A CA 1
ATOM 667 C C . ARG A 1 86 ? -8.688 -5.083 17.202 1.00 91.56 86 ARG A C 1
ATOM 669 O O . ARG A 1 86 ? -9.899 -5.205 17.070 1.00 91.56 86 ARG A O 1
ATOM 676 N N . VAL A 1 87 ? -7.823 -5.272 16.204 1.00 92.81 87 VAL A N 1
ATOM 677 C CA . VAL A 1 87 ? -8.209 -5.719 14.857 1.00 92.81 87 VAL A CA 1
ATOM 678 C C . VAL A 1 87 ? -8.757 -7.150 14.866 1.00 92.81 87 VAL A C 1
ATOM 680 O O . VAL A 1 87 ? -9.745 -7.421 14.194 1.00 92.81 87 VAL A O 1
ATOM 683 N N . GLU A 1 88 ? -8.152 -8.084 15.606 1.00 92.50 88 GLU A N 1
ATOM 684 C CA . GLU A 1 88 ? -8.658 -9.462 15.683 1.00 92.50 88 GLU A CA 1
ATOM 685 C C . GLU A 1 88 ? -10.041 -9.550 16.349 1.00 92.50 88 GLU A C 1
ATOM 687 O O . GLU A 1 88 ? -10.892 -10.302 15.874 1.00 92.50 88 GLU A O 1
ATOM 692 N N . ASP A 1 89 ? -10.274 -8.782 17.413 1.00 91.25 89 ASP A N 1
ATOM 693 C CA . ASP A 1 89 ? -11.524 -8.772 18.175 1.00 91.25 89 ASP A CA 1
ATOM 694 C C . ASP A 1 89 ? -12.669 -8.108 17.385 1.00 91.25 89 ASP A C 1
ATOM 696 O O . ASP A 1 89 ? -13.763 -8.672 17.312 1.00 91.25 89 ASP A O 1
ATOM 700 N N . ASP A 1 90 ? -12.410 -6.978 16.712 1.00 87.62 90 ASP A N 1
ATOM 701 C CA . ASP A 1 90 ? -13.365 -6.309 15.810 1.00 87.62 90 ASP A CA 1
ATOM 702 C C . ASP A 1 90 ? -13.748 -7.225 14.632 1.00 87.62 90 ASP A C 1
ATOM 704 O O . ASP A 1 90 ? -14.923 -7.548 14.460 1.00 87.62 90 ASP A O 1
ATOM 708 N N . LEU A 1 91 ? -12.770 -7.786 13.905 1.00 87.00 91 LEU A N 1
ATOM 709 C CA . LEU A 1 91 ? -13.038 -8.696 12.778 1.00 87.00 91 LEU A CA 1
ATOM 710 C C . LEU A 1 91 ? -13.749 -9.992 13.203 1.00 87.00 91 LEU A C 1
ATOM 712 O O . LEU A 1 91 ? -14.464 -10.610 12.409 1.00 87.00 91 LEU A O 1
ATOM 716 N N . ARG A 1 92 ? -13.562 -10.425 14.454 1.00 85.81 92 ARG A N 1
ATOM 717 C CA . ARG A 1 92 ? -14.282 -11.553 15.061 1.00 85.81 92 ARG A CA 1
ATOM 718 C C . ARG A 1 92 ? -15.735 -11.186 15.382 1.00 85.81 92 ARG A C 1
ATOM 720 O O . ARG A 1 92 ? -16.598 -12.048 15.218 1.00 85.81 92 ARG A O 1
ATOM 727 N N . GLY A 1 93 ? -15.996 -9.936 15.767 1.00 79.62 93 GLY A N 1
ATOM 728 C CA . GLY A 1 93 ? -17.332 -9.348 15.882 1.00 79.62 93 GLY A CA 1
ATOM 729 C C . GLY A 1 93 ? -18.022 -9.190 14.524 1.00 79.62 93 GLY A C 1
ATOM 730 O O . GLY A 1 93 ? -19.107 -9.730 14.335 1.00 79.62 93 GLY A O 1
ATOM 731 N N . ALA A 1 94 ? -17.366 -8.567 13.542 1.00 73.81 94 ALA A N 1
ATOM 732 C CA . ALA A 1 94 ? -17.882 -8.414 12.177 1.00 73.81 94 ALA A CA 1
ATOM 733 C C . ALA A 1 94 ? -18.213 -9.772 11.526 1.00 73.81 94 ALA A C 1
ATOM 735 O O . ALA A 1 94 ? -19.262 -9.937 10.907 1.00 73.81 94 ALA A O 1
ATOM 736 N N . ARG A 1 95 ? -17.396 -10.810 11.768 1.00 68.38 95 ARG A N 1
ATOM 737 C CA . ARG A 1 95 ? -17.696 -12.188 11.337 1.00 68.38 95 ARG A CA 1
ATOM 738 C C . ARG A 1 95 ? -18.989 -12.761 11.943 1.00 68.38 95 ARG A C 1
ATOM 740 O O . ARG A 1 95 ? -19.573 -13.660 11.339 1.00 68.38 95 ARG A O 1
ATOM 747 N N . ALA A 1 96 ? -19.458 -12.283 13.098 1.00 59.78 96 ALA A N 1
ATOM 748 C CA . ALA A 1 96 ? -20.772 -12.668 13.619 1.00 59.78 96 ALA A CA 1
ATOM 749 C C . ALA A 1 96 ? -21.918 -12.091 12.764 1.00 59.78 96 ALA A C 1
ATOM 751 O O . ALA A 1 96 ? -22.971 -12.719 12.671 1.00 59.78 96 ALA A O 1
ATOM 752 N N . GLY A 1 97 ? -21.691 -10.976 12.057 1.00 56.72 97 GLY A N 1
ATOM 753 C CA . GLY A 1 97 ? -22.594 -10.449 11.028 1.00 56.72 97 GLY A CA 1
ATOM 754 C C . GLY A 1 97 ? -22.834 -11.435 9.880 1.00 56.72 97 GLY A C 1
ATOM 755 O O . GLY A 1 97 ? -23.960 -11.559 9.413 1.00 56.72 97 GLY A O 1
ATOM 756 N N . CYS A 1 98 ? -21.843 -12.263 9.523 1.00 60.66 98 CYS A N 1
ATOM 757 C CA . CYS A 1 98 ? -22.002 -13.339 8.533 1.00 60.66 98 CYS A CA 1
ATOM 758 C C . CYS A 1 98 ? -22.970 -14.468 8.968 1.00 60.66 98 CYS A C 1
ATOM 760 O O . CYS A 1 98 ? -23.148 -15.433 8.225 1.00 60.66 98 CYS A O 1
ATOM 762 N N . SER A 1 99 ? -23.591 -14.388 10.153 1.00 59.78 99 SER A N 1
ATOM 763 C CA . SER A 1 99 ? -24.691 -15.283 10.559 1.00 59.78 99 SER A CA 1
ATOM 764 C C . SER A 1 99 ? -25.989 -15.061 9.768 1.00 59.78 99 SER A C 1
ATOM 766 O O . SER A 1 99 ? -26.879 -15.905 9.823 1.00 59.78 99 SER A O 1
ATOM 768 N N . THR A 1 100 ? -26.078 -13.980 8.986 1.00 69.81 100 THR A N 1
ATOM 769 C CA . THR A 1 100 ? -27.164 -13.711 8.027 1.00 69.81 100 THR A CA 1
ATOM 770 C C . THR A 1 100 ? -27.189 -14.666 6.826 1.00 69.81 100 THR A C 1
ATOM 772 O O . THR A 1 100 ? -28.199 -14.730 6.127 1.00 69.81 100 THR A O 1
ATOM 775 N N . VAL A 1 101 ? -26.112 -15.424 6.574 1.00 81.31 101 VAL A N 1
ATOM 776 C CA . VAL A 1 101 ? -26.022 -16.360 5.441 1.00 81.31 101 VAL A CA 1
ATOM 777 C C . VAL A 1 101 ? -26.964 -17.551 5.641 1.00 81.31 101 VAL A C 1
ATOM 779 O O . VAL A 1 101 ? -26.685 -18.473 6.411 1.00 81.31 101 VAL A O 1
ATOM 782 N N . LEU A 1 102 ? -28.074 -17.553 4.902 1.00 84.56 102 LEU A N 1
ATOM 783 C CA . LEU A 1 102 ? -29.073 -18.620 4.930 1.00 84.56 102 LEU A CA 1
ATOM 784 C C . LEU A 1 102 ? -28.591 -19.864 4.150 1.00 84.56 102 LEU A C 1
ATOM 786 O O . LEU A 1 102 ? -28.269 -19.754 2.963 1.00 84.56 102 LEU A O 1
ATOM 790 N N . PRO A 1 103 ? -28.570 -21.069 4.757 1.00 87.12 103 PRO A N 1
ATOM 791 C CA . PRO A 1 103 ? -28.164 -22.292 4.068 1.00 87.12 103 PRO A CA 1
ATOM 792 C C . PRO A 1 103 ? -29.001 -22.574 2.812 1.00 87.12 103 PRO A C 1
ATOM 794 O O . PRO A 1 103 ? -30.225 -22.647 2.873 1.00 87.12 103 PRO A O 1
A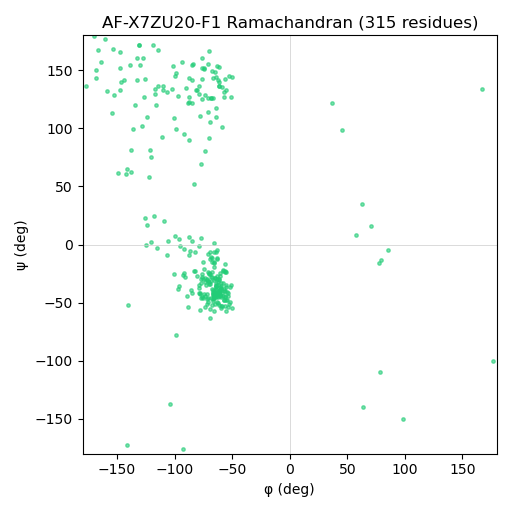TOM 797 N N . GLY A 1 104 ? -28.328 -22.770 1.676 1.00 88.25 104 GLY A N 1
ATOM 798 C CA . GLY A 1 104 ? -28.965 -23.053 0.384 1.00 88.25 104 GLY A CA 1
ATOM 799 C C . GLY A 1 104 ? -29.403 -21.819 -0.416 1.00 88.25 104 GLY A C 1
ATOM 800 O O . GLY A 1 104 ? -29.816 -21.979 -1.562 1.00 88.25 104 GLY A O 1
ATOM 801 N N . VAL A 1 105 ? -29.277 -20.606 0.132 1.00 92.00 105 VAL A N 1
ATOM 802 C CA . VAL A 1 105 ? -29.522 -19.352 -0.598 1.00 92.00 105 VAL A CA 1
ATOM 803 C C . VAL A 1 105 ? -28.222 -18.874 -1.254 1.00 92.00 105 VAL A C 1
ATOM 805 O O . VAL A 1 105 ? -27.160 -18.894 -0.632 1.00 92.00 105 VAL A O 1
ATOM 808 N N . ALA A 1 106 ? -28.295 -18.459 -2.521 1.00 90.56 106 ALA A N 1
ATOM 809 C CA . ALA A 1 106 ? -27.166 -17.877 -3.246 1.00 90.56 106 ALA A CA 1
ATOM 810 C C . ALA A 1 106 ? -27.047 -16.367 -2.969 1.00 90.56 106 ALA A C 1
ATOM 812 O O . ALA A 1 106 ? -28.059 -15.674 -2.888 1.00 90.56 106 ALA A O 1
ATOM 813 N N . PHE A 1 107 ? -25.814 -15.875 -2.846 1.00 89.56 107 PHE A N 1
ATOM 814 C CA . PHE A 1 107 ? -25.460 -14.482 -2.546 1.00 89.56 107 PHE A CA 1
ATOM 815 C C . PHE A 1 107 ? -24.063 -14.162 -3.119 1.00 89.56 107 PHE A C 1
ATOM 817 O O . PHE A 1 107 ? -23.348 -15.090 -3.522 1.00 89.56 107 PHE A O 1
ATOM 824 N N . ASP A 1 108 ? -23.650 -12.892 -3.167 1.00 88.75 108 ASP A N 1
ATOM 825 C CA . ASP A 1 108 ? -22.325 -12.514 -3.673 1.00 88.75 108 ASP A CA 1
ATOM 826 C C . ASP A 1 108 ? -21.318 -12.451 -2.519 1.00 88.75 108 ASP A C 1
ATOM 828 O O . ASP A 1 108 ? -21.134 -11.435 -1.855 1.00 88.75 108 ASP A O 1
ATOM 832 N N . PHE A 1 109 ? -20.586 -13.546 -2.311 1.00 88.50 109 PHE A N 1
ATOM 833 C CA . PHE A 1 109 ? -19.546 -13.622 -1.281 1.00 88.50 109 PHE A CA 1
ATOM 834 C C . PHE A 1 109 ? -18.452 -12.538 -1.395 1.00 88.50 109 PHE A C 1
ATOM 836 O O . PHE A 1 109 ? -17.777 -12.242 -0.404 1.00 88.50 109 PHE A O 1
ATOM 843 N N . VAL A 1 110 ? -18.236 -11.951 -2.577 1.00 86.62 110 VAL A N 1
ATOM 844 C CA . VAL A 1 110 ? -17.239 -10.895 -2.785 1.00 86.62 110 VAL A CA 1
ATOM 845 C C . VAL A 1 110 ? -17.747 -9.548 -2.280 1.00 86.62 110 VAL A C 1
ATOM 847 O O . VAL A 1 110 ? -16.968 -8.825 -1.658 1.00 86.62 110 VAL A O 1
ATOM 850 N N . VAL A 1 111 ? -19.014 -9.223 -2.542 1.00 82.81 111 VAL A N 1
ATOM 851 C CA . VAL A 1 111 ? -19.677 -7.994 -2.073 1.00 82.81 111 VAL A CA 1
ATOM 852 C C . VAL A 1 111 ? -20.071 -8.130 -0.602 1.00 82.81 111 VAL A C 1
ATOM 854 O O . VAL A 1 111 ? -19.588 -7.370 0.233 1.00 82.81 111 VAL A O 1
ATOM 857 N N . ASP A 1 112 ? -20.852 -9.157 -0.274 1.00 80.94 112 ASP A N 1
ATOM 858 C CA . ASP A 1 112 ? -21.567 -9.299 0.999 1.00 80.94 112 ASP A CA 1
ATOM 859 C C . ASP A 1 112 ? -20.661 -9.698 2.183 1.00 80.94 112 ASP A C 1
ATOM 861 O O . ASP A 1 112 ? -21.087 -9.633 3.334 1.00 80.94 112 ASP A O 1
ATOM 865 N N . ILE A 1 113 ? -19.427 -10.168 1.928 1.00 83.94 113 ILE A N 1
ATOM 866 C CA . ILE A 1 113 ? -18.487 -10.616 2.981 1.00 83.94 113 ILE A CA 1
ATOM 867 C C . ILE A 1 113 ? -17.031 -10.205 2.709 1.00 83.94 113 ILE A C 1
ATOM 869 O O . ILE A 1 113 ? -16.361 -9.664 3.593 1.00 83.94 113 ILE A O 1
ATOM 873 N N . ALA A 1 114 ? -16.478 -10.502 1.527 1.00 85.50 114 ALA A N 1
ATOM 874 C CA . ALA A 1 114 ? -15.032 -10.368 1.315 1.00 85.50 114 ALA A CA 1
ATOM 875 C C . ALA A 1 114 ? -14.550 -8.911 1.175 1.00 85.50 114 ALA A C 1
ATOM 877 O O . ALA A 1 114 ? -13.358 -8.662 1.371 1.00 85.50 114 ALA A O 1
ATOM 878 N N . ALA A 1 115 ? -15.437 -7.971 0.830 1.00 83.19 115 ALA A N 1
ATOM 879 C CA . ALA A 1 115 ? -15.127 -6.547 0.704 1.00 83.19 115 ALA A CA 1
ATOM 880 C C . ALA A 1 115 ? -15.031 -5.823 2.058 1.00 83.19 115 ALA A C 1
ATOM 882 O O . ALA A 1 115 ? -14.115 -5.024 2.251 1.00 83.19 115 ALA A O 1
ATOM 883 N N . GLU A 1 116 ? -15.933 -6.120 3.000 1.00 84.50 116 GLU A N 1
ATOM 884 C CA . GLU A 1 116 ? -16.025 -5.392 4.270 1.00 84.50 116 GLU A CA 1
ATOM 885 C C . GLU A 1 116 ? -14.826 -5.662 5.190 1.00 84.50 116 GLU A C 1
ATOM 887 O O . GLU A 1 116 ? -14.151 -4.724 5.615 1.00 84.50 116 GLU A O 1
ATOM 892 N N . LEU A 1 117 ? -14.542 -6.933 5.504 1.00 87.00 117 LEU A N 1
ATOM 893 C CA . LEU A 1 117 ? -13.558 -7.294 6.538 1.00 87.00 117 LEU A CA 1
ATOM 894 C C . LEU A 1 117 ? -12.173 -6.638 6.317 1.00 87.00 117 LEU A C 1
ATOM 896 O O . LEU A 1 117 ? -11.589 -6.129 7.277 1.00 87.00 117 LEU A O 1
ATOM 900 N N . PRO A 1 118 ? -11.622 -6.568 5.087 1.00 88.00 118 PRO A N 1
ATOM 901 C CA . PRO A 1 118 ? -10.375 -5.849 4.844 1.00 88.00 118 PRO A CA 1
ATOM 902 C C . PRO A 1 118 ? -10.480 -4.327 4.998 1.00 88.00 118 PRO A C 1
ATOM 904 O O . PRO A 1 118 ? -9.497 -3.702 5.389 1.00 88.00 118 PRO A O 1
ATOM 907 N N . MET A 1 119 ? -11.631 -3.724 4.695 1.00 87.94 119 MET A N 1
ATOM 908 C CA . MET A 1 119 ? -11.845 -2.278 4.816 1.00 87.94 119 MET A CA 1
ATOM 909 C C . MET A 1 119 ? -12.010 -1.854 6.281 1.00 87.94 119 MET A C 1
ATOM 911 O O . MET A 1 119 ? -11.359 -0.896 6.709 1.00 87.94 119 MET A O 1
ATOM 915 N N . GLN A 1 120 ? -12.769 -2.621 7.076 1.00 89.38 120 GLN A N 1
ATOM 916 C CA . GLN A 1 120 ? -12.866 -2.449 8.533 1.00 89.38 120 GLN A CA 1
ATOM 917 C C . GLN A 1 120 ? -11.473 -2.513 9.181 1.00 89.38 120 GLN A C 1
ATOM 919 O O . GLN A 1 120 ? -11.083 -1.596 9.903 1.00 89.38 120 GLN A O 1
ATOM 924 N N . MET A 1 121 ? -10.665 -3.524 8.827 1.00 92.44 121 MET A N 1
ATOM 925 C CA . MET A 1 121 ? -9.272 -3.657 9.278 1.00 92.44 121 MET A CA 1
ATOM 926 C C . MET A 1 121 ? -8.447 -2.382 9.038 1.00 92.44 121 MET A C 1
ATOM 928 O O . MET A 1 121 ? -7.773 -1.914 9.956 1.00 92.44 121 MET A O 1
ATOM 932 N N . ILE A 1 122 ? -8.477 -1.815 7.827 1.00 93.25 1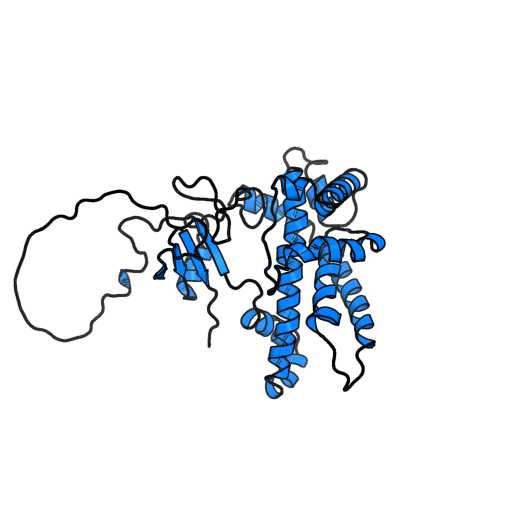22 ILE A N 1
ATOM 933 C CA . ILE A 1 122 ? -7.701 -0.605 7.511 1.00 93.25 122 ILE A CA 1
ATOM 934 C C . ILE A 1 122 ? -8.232 0.619 8.268 1.00 93.25 122 ILE A C 1
ATOM 936 O O . ILE A 1 122 ? -7.432 1.395 8.793 1.00 93.25 122 ILE A O 1
ATOM 940 N N . CYS A 1 123 ? -9.551 0.750 8.419 1.00 93.69 123 CYS A N 1
ATOM 941 C CA . CYS A 1 123 ? -10.160 1.813 9.219 1.00 93.69 123 CYS A CA 1
ATOM 942 C C . CYS A 1 123 ? -9.724 1.767 10.692 1.00 93.69 123 CYS A C 1
ATOM 944 O O . CYS A 1 123 ? -9.409 2.808 11.262 1.00 93.69 123 CYS A O 1
ATOM 946 N N . ILE A 1 124 ? -9.621 0.580 11.297 1.00 93.88 124 ILE A N 1
ATOM 947 C CA . ILE A 1 124 ? -9.148 0.419 12.684 1.00 93.88 124 ILE A CA 1
ATOM 948 C C . ILE A 1 124 ? -7.667 0.795 12.810 1.00 93.88 124 ILE A C 1
ATOM 950 O O . ILE A 1 124 ? -7.303 1.515 13.739 1.00 93.88 124 ILE A O 1
ATOM 954 N N . LEU A 1 125 ? -6.818 0.359 11.867 1.00 94.81 125 LEU A N 1
ATOM 955 C CA . LEU A 1 125 ? -5.391 0.710 11.856 1.00 94.81 125 LEU A CA 1
ATOM 956 C C . LEU A 1 125 ? -5.174 2.228 11.735 1.00 94.81 125 LEU A C 1
ATOM 958 O O . LEU A 1 125 ? -4.294 2.765 12.402 1.00 94.81 125 LEU A O 1
ATOM 962 N N . LEU A 1 126 ? -5.978 2.911 10.916 1.00 95.50 126 LEU A N 1
ATOM 963 C CA . LEU A 1 126 ? -5.948 4.367 10.724 1.00 95.50 126 LEU A CA 1
ATOM 964 C C . LEU A 1 126 ? -6.714 5.157 11.805 1.00 95.50 126 LEU A C 1
ATOM 966 O O . LEU A 1 126 ? -6.690 6.388 11.805 1.00 95.50 126 LEU A O 1
ATOM 970 N N . GLY A 1 127 ? -7.425 4.471 12.705 1.00 95.31 127 GLY A N 1
ATOM 971 C CA . GLY A 1 127 ? -8.264 5.090 13.729 1.00 95.31 127 GLY A CA 1
ATOM 972 C C . GLY A 1 127 ? -9.433 5.915 13.175 1.00 95.31 127 GLY A C 1
ATOM 973 O O . GLY A 1 127 ? -9.764 6.951 13.756 1.00 95.31 127 GLY A O 1
ATOM 974 N N . VAL A 1 128 ? -10.025 5.477 12.061 1.00 95.75 128 VAL A N 1
ATOM 975 C CA . VAL A 1 128 ? -11.214 6.068 11.422 1.00 95.75 128 VAL A CA 1
ATOM 976 C C . VAL A 1 128 ? -12.456 5.857 12.313 1.00 95.75 128 VAL A C 1
ATOM 978 O O . VAL A 1 128 ? -12.746 4.707 12.676 1.00 95.75 128 VAL A O 1
ATOM 981 N N . PRO A 1 129 ? -13.206 6.923 12.663 1.00 93.38 129 PRO A N 1
ATOM 982 C CA . PRO A 1 129 ? -14.471 6.826 13.394 1.00 93.38 129 PRO A CA 1
ATOM 983 C C . PRO A 1 129 ? -15.491 5.922 12.694 1.00 93.38 129 PRO A C 1
ATOM 985 O O . PRO A 1 129 ? -15.607 5.937 11.475 1.00 93.38 129 PRO A O 1
ATOM 988 N N . GLU A 1 130 ? -16.268 5.152 13.458 1.00 90.00 130 GLU A N 1
ATOM 989 C CA . GLU A 1 130 ? -17.237 4.185 12.908 1.00 90.00 130 GLU A CA 1
ATOM 990 C C . GLU A 1 130 ? -18.310 4.831 12.022 1.00 90.00 130 GLU A C 1
ATOM 992 O O . GLU A 1 130 ? -18.639 4.275 10.977 1.00 90.00 130 GLU A O 1
ATOM 997 N N . ALA A 1 131 ? -18.773 6.033 12.380 1.00 91.69 131 ALA A N 1
ATOM 998 C CA . ALA A 1 131 ? -19.721 6.812 11.583 1.00 91.69 131 ALA A CA 1
ATOM 999 C C . ALA A 1 131 ? -19.183 7.190 10.187 1.00 91.69 131 ALA A C 1
ATOM 1001 O O . ALA A 1 131 ? -19.957 7.281 9.238 1.00 91.69 131 ALA A O 1
ATOM 1002 N N . ASP A 1 132 ? -17.865 7.360 10.050 1.00 93.12 132 ASP A N 1
ATOM 1003 C CA . ASP A 1 132 ? -17.225 7.780 8.800 1.00 93.12 132 ASP A CA 1
ATOM 1004 C C . ASP A 1 132 ? -17.003 6.587 7.847 1.00 93.12 132 ASP A C 1
ATOM 1006 O O . ASP A 1 132 ? -16.864 6.777 6.637 1.00 93.12 132 ASP A O 1
ATOM 1010 N N . ARG A 1 133 ? -16.957 5.345 8.369 1.00 89.69 133 ARG A N 1
ATOM 1011 C CA . ARG A 1 133 ? -16.492 4.158 7.621 1.00 89.69 133 ARG A CA 1
ATOM 1012 C C . ARG A 1 133 ? -17.336 3.858 6.380 1.00 89.69 133 ARG A C 1
ATOM 1014 O O . ARG A 1 133 ? -16.760 3.585 5.334 1.00 89.69 133 ARG A O 1
ATOM 1021 N N . HIS A 1 134 ? -18.666 3.930 6.466 1.00 84.94 134 HIS A N 1
ATOM 1022 C CA . HIS A 1 134 ? -19.550 3.600 5.337 1.00 84.94 134 HIS A CA 1
ATOM 1023 C C . HIS A 1 134 ? -19.328 4.536 4.139 1.00 84.94 134 HIS A C 1
ATOM 1025 O O . HIS A 1 134 ? -19.078 4.054 3.035 1.00 84.94 134 HIS A O 1
ATOM 1031 N N . TRP A 1 135 ? -19.338 5.853 4.372 1.00 88.56 135 TRP A N 1
ATOM 1032 C CA . TRP A 1 135 ? -19.012 6.848 3.346 1.00 88.56 135 TRP A CA 1
ATOM 1033 C C . TRP A 1 135 ? -17.573 6.677 2.840 1.00 88.56 135 TRP A C 1
ATOM 1035 O O . TRP A 1 135 ? -17.327 6.750 1.639 1.00 88.56 135 TRP A O 1
ATOM 1045 N N . LEU A 1 136 ? -16.616 6.388 3.730 1.00 87.62 136 LEU A N 1
ATOM 1046 C CA . LEU A 1 136 ? -15.220 6.203 3.338 1.00 87.62 136 LEU A CA 1
ATOM 1047 C C . LEU A 1 136 ? -15.023 4.970 2.441 1.00 87.62 136 LEU A C 1
ATOM 1049 O O . LEU A 1 136 ? -14.137 4.985 1.592 1.00 87.62 136 LEU A O 1
ATOM 1053 N N . PHE A 1 137 ? -15.836 3.917 2.584 1.00 82.19 137 PHE A N 1
ATOM 1054 C CA . PHE A 1 137 ? -15.786 2.763 1.680 1.00 82.19 137 PHE A CA 1
ATOM 1055 C C . PHE A 1 137 ? -16.215 3.168 0.262 1.00 82.19 137 PHE A C 1
ATOM 1057 O O . PHE A 1 137 ? -15.506 2.857 -0.695 1.00 82.19 137 PHE A O 1
ATOM 1064 N N . GLU A 1 138 ? -17.313 3.919 0.134 1.00 80.62 138 GLU A N 1
ATOM 1065 C CA . GLU A 1 138 ? -17.803 4.443 -1.149 1.00 80.62 138 GLU A CA 1
ATOM 1066 C C . GLU A 1 138 ? -16.826 5.453 -1.770 1.00 80.62 138 GLU A C 1
ATOM 1068 O O . GLU A 1 138 ? -16.543 5.381 -2.961 1.00 80.62 138 GLU A O 1
ATOM 1073 N N . ALA A 1 139 ? -16.239 6.349 -0.970 1.00 81.62 139 ALA A N 1
ATOM 1074 C CA . ALA A 1 139 ? -1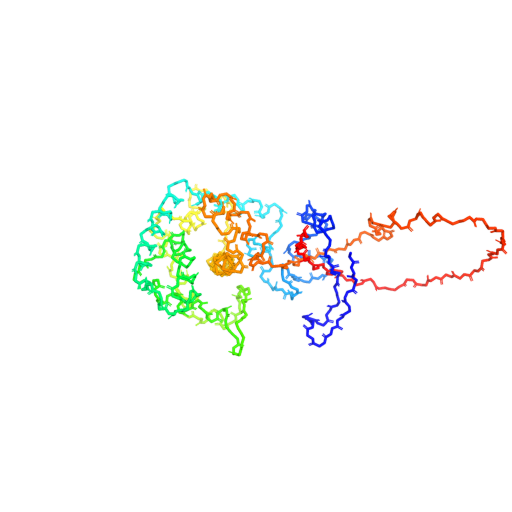5.258 7.333 -1.435 1.00 81.62 139 ALA A CA 1
ATOM 1075 C C . ALA A 1 139 ? -13.928 6.704 -1.899 1.00 81.62 139 ALA A C 1
ATOM 1077 O O . ALA A 1 139 ? -13.204 7.306 -2.692 1.00 81.62 139 ALA A O 1
ATOM 1078 N N . VAL A 1 140 ? -13.599 5.502 -1.412 1.00 78.25 140 VAL A N 1
ATOM 1079 C CA . VAL A 1 140 ? -12.382 4.751 -1.762 1.00 78.25 140 VAL A CA 1
ATOM 1080 C C . VAL A 1 140 ? -12.605 3.778 -2.932 1.00 78.25 140 VAL A C 1
ATOM 1082 O O . VAL A 1 140 ? -11.651 3.469 -3.650 1.00 78.25 140 VAL A O 1
ATOM 1085 N N . GLU A 1 141 ? -13.831 3.298 -3.171 1.00 69.38 141 GLU A N 1
ATOM 1086 C CA . GLU A 1 141 ? -14.095 2.283 -4.203 1.00 69.38 141 GLU A CA 1
ATOM 1087 C C . GLU A 1 141 ? -13.806 2.713 -5.664 1.00 69.38 141 GLU A C 1
ATOM 1089 O O . GLU A 1 141 ? -13.264 1.882 -6.398 1.00 69.38 141 GLU A O 1
ATOM 1094 N N . PRO A 1 142 ? -14.030 3.969 -6.111 1.00 61.88 142 PRO A N 1
ATOM 1095 C CA . PRO A 1 142 ? -13.667 4.421 -7.460 1.00 61.88 142 PRO A CA 1
ATOM 1096 C C . PRO A 1 142 ? -12.189 4.221 -7.831 1.00 61.88 142 PRO A C 1
ATOM 1098 O O . PRO A 1 142 ? -11.866 4.065 -9.004 1.00 61.88 142 PRO A O 1
ATOM 1101 N N . GLY A 1 143 ? -11.280 4.128 -6.851 1.00 57.69 143 GLY A N 1
ATOM 1102 C CA . GLY A 1 143 ? -9.881 3.752 -7.091 1.00 57.69 143 GLY A CA 1
ATOM 1103 C C . GLY A 1 143 ? -9.679 2.309 -7.588 1.00 57.69 143 GLY A C 1
ATOM 1104 O O . GLY A 1 143 ? -8.547 1.939 -7.922 1.00 57.69 143 GLY A O 1
ATOM 1105 N N . PHE A 1 144 ? -10.742 1.498 -7.628 1.00 56.41 144 PHE A N 1
ATOM 1106 C CA . PHE A 1 144 ? -10.748 0.077 -7.984 1.00 56.41 144 PHE A CA 1
ATOM 1107 C C . PHE A 1 144 ? -11.714 -0.289 -9.116 1.00 56.41 144 PHE A C 1
ATOM 1109 O O . PHE A 1 144 ? -11.761 -1.468 -9.479 1.00 56.41 144 PHE A O 1
ATOM 1116 N N . ASP A 1 145 ? -12.466 0.662 -9.678 1.00 53.91 145 ASP A N 1
ATOM 1117 C CA . ASP A 1 145 ? -13.425 0.395 -10.754 1.00 53.91 145 ASP A CA 1
ATOM 1118 C C . ASP A 1 145 ? -13.199 1.275 -11.990 1.00 53.91 145 ASP A C 1
ATOM 1120 O O . ASP A 1 145 ? -12.798 2.430 -11.881 1.00 53.91 145 ASP A O 1
ATOM 1124 N N . PHE A 1 146 ? -13.393 0.701 -13.179 1.00 43.44 146 PHE A N 1
ATOM 1125 C CA . PHE A 1 146 ? -13.037 1.328 -14.456 1.00 43.44 146 PHE A CA 1
ATOM 1126 C C . PHE A 1 146 ? -13.981 0.884 -15.589 1.00 43.44 146 PHE A C 1
ATOM 1128 O O . PHE A 1 146 ? -13.597 0.279 -16.595 1.00 43.44 146 PHE A O 1
ATOM 1135 N N . GLY A 1 147 ? -15.266 1.199 -15.421 1.00 51.66 147 GLY A N 1
ATOM 1136 C CA . GLY A 1 147 ? -16.309 0.954 -16.417 1.00 51.66 147 GLY A CA 1
ATOM 1137 C C . GLY A 1 147 ? -16.759 -0.506 -16.440 1.00 51.66 147 GLY A C 1
ATOM 1138 O O . GLY A 1 147 ? -17.432 -0.962 -15.528 1.00 51.66 147 GLY A O 1
ATOM 1139 N N . ALA A 1 148 ? -16.422 -1.245 -17.500 1.00 37.19 148 ALA A N 1
ATOM 1140 C CA . ALA A 1 148 ? -16.840 -2.644 -17.660 1.00 37.19 148 ALA A CA 1
ATOM 1141 C C . ALA A 1 148 ? -15.915 -3.660 -16.951 1.00 37.19 148 ALA A C 1
ATOM 1143 O O . ALA A 1 148 ? -16.104 -4.868 -17.095 1.00 37.19 148 ALA A O 1
ATOM 1144 N N . SER A 1 149 ? -14.886 -3.197 -16.234 1.00 49.78 149 SER A N 1
ATOM 1145 C CA . SER A 1 149 ? -13.912 -4.049 -15.548 1.00 49.78 149 SER A CA 1
ATOM 1146 C C . SER A 1 149 ? -13.315 -3.330 -14.343 1.00 49.78 149 SER A C 1
ATOM 1148 O O . SER A 1 149 ? -12.753 -2.243 -14.483 1.00 49.78 149 SER A O 1
ATOM 1150 N N . ARG A 1 150 ? -13.341 -3.978 -13.174 1.00 51.38 150 ARG A N 1
ATOM 1151 C CA . ARG A 1 150 ? -12.651 -3.472 -11.983 1.00 51.38 150 ARG A CA 1
ATOM 1152 C C . ARG A 1 150 ? -11.138 -3.498 -12.180 1.00 51.38 150 ARG A C 1
ATOM 1154 O O . ARG A 1 150 ? -10.566 -4.553 -12.464 1.00 51.38 150 ARG A O 1
ATOM 1161 N N . THR A 1 151 ? -10.470 -2.364 -11.976 1.00 58.34 151 THR A N 1
ATOM 1162 C CA . THR A 1 151 ? -9.003 -2.273 -11.998 1.00 58.34 151 THR A CA 1
ATOM 1163 C C . THR A 1 151 ? -8.485 -1.458 -10.820 1.00 58.34 151 THR A C 1
ATOM 1165 O O . THR A 1 151 ? -8.785 -0.275 -10.698 1.00 58.34 151 THR A O 1
ATOM 1168 N N . ALA A 1 152 ? -7.653 -2.073 -9.978 1.00 58.62 152 ALA A N 1
ATOM 1169 C CA . ALA A 1 152 ? -7.007 -1.398 -8.857 1.00 58.62 152 ALA A CA 1
ATOM 1170 C C . ALA A 1 152 ? -5.918 -0.420 -9.334 1.00 58.62 152 ALA A C 1
ATOM 1172 O O . ALA A 1 152 ? -4.877 -0.841 -9.850 1.00 58.62 152 ALA A O 1
ATOM 1173 N N . SER A 1 153 ? -6.133 0.875 -9.113 1.00 62.16 153 SER A N 1
ATOM 1174 C CA . SER A 1 153 ? -5.113 1.910 -9.300 1.00 62.16 153 SER A CA 1
ATOM 1175 C C . SER A 1 153 ? -4.087 1.923 -8.150 1.00 62.16 153 SER A C 1
ATOM 1177 O O . SER A 1 153 ? -4.310 1.387 -7.060 1.00 62.16 153 SER A O 1
ATOM 1179 N N . MET A 1 154 ? -2.918 2.522 -8.394 1.00 67.44 154 MET A N 1
ATOM 1180 C CA . MET A 1 154 ? -2.046 2.986 -7.306 1.00 67.44 154 MET A CA 1
ATOM 1181 C C . MET A 1 154 ? -2.510 4.380 -6.856 1.00 67.44 154 MET A C 1
ATOM 1183 O O . MET A 1 154 ? -3.084 5.089 -7.683 1.00 67.44 154 MET A O 1
ATOM 1187 N N . PRO A 1 155 ? -2.225 4.799 -5.604 1.00 62.06 155 PRO A N 1
ATOM 1188 C CA . PRO A 1 155 ? -2.477 6.168 -5.163 1.00 62.06 155 PRO A CA 1
ATOM 1189 C C . PRO A 1 155 ? -1.904 7.187 -6.152 1.00 62.06 155 PRO A C 1
ATOM 1191 O O . PRO A 1 155 ? -0.834 6.964 -6.727 1.00 62.06 155 PRO A O 1
ATOM 1194 N N . ARG A 1 156 ? -2.603 8.305 -6.324 1.00 66.62 156 ARG A N 1
ATOM 1195 C CA . ARG A 1 156 ? -2.167 9.441 -7.136 1.00 66.62 156 ARG A CA 1
ATOM 1196 C C . ARG A 1 156 ? -2.237 10.728 -6.303 1.00 66.62 156 ARG A C 1
ATOM 1198 O O . ARG A 1 156 ? -2.854 10.767 -5.239 1.00 66.62 156 ARG A O 1
ATOM 1205 N N . LEU A 1 157 ? -1.503 11.735 -6.767 1.00 67.38 157 LEU A N 1
ATOM 1206 C CA . LEU A 1 157 ? -1.519 13.113 -6.274 1.00 67.38 157 LEU A CA 1
ATOM 1207 C C . LEU A 1 157 ? -1.392 14.055 -7.478 1.00 67.38 157 LEU A C 1
ATOM 1209 O O . LEU A 1 157 ? -0.382 14.729 -7.679 1.00 67.38 157 LEU A O 1
ATOM 1213 N N . ASN A 1 158 ? -2.402 14.025 -8.341 1.00 72.56 158 ASN A N 1
ATOM 1214 C CA . ASN A 1 158 ? -2.608 15.007 -9.394 1.00 72.56 158 ASN A CA 1
ATOM 1215 C C . ASN A 1 158 ? -3.543 16.141 -8.894 1.00 72.56 158 ASN A C 1
ATOM 1217 O O . ASN A 1 158 ? -3.936 16.189 -7.726 1.00 72.56 158 ASN A O 1
ATOM 1221 N N . VAL A 1 159 ? -3.884 17.080 -9.780 1.00 58.38 159 VAL A N 1
ATOM 1222 C CA . VAL A 1 159 ? -4.736 18.244 -9.456 1.00 58.38 159 VAL A CA 1
ATOM 1223 C C . VAL A 1 159 ? -6.194 17.851 -9.152 1.00 58.38 159 VAL A C 1
ATOM 1225 O O . VAL A 1 159 ? -6.863 18.530 -8.380 1.00 58.38 159 VAL A O 1
ATOM 1228 N N . GLU A 1 160 ? -6.676 16.751 -9.728 1.00 67.00 160 GLU A N 1
ATOM 1229 C CA . GLU A 1 160 ? -8.021 16.197 -9.529 1.00 67.00 160 GLU A CA 1
ATOM 1230 C C . GLU A 1 160 ? -8.123 15.474 -8.173 1.00 67.00 160 GLU A C 1
ATOM 1232 O O . GLU A 1 160 ? -9.037 15.751 -7.396 1.00 67.00 160 GLU A O 1
ATOM 1237 N N . ASP A 1 161 ? -7.124 14.650 -7.825 1.00 67.56 161 ASP A N 1
ATOM 1238 C CA . ASP A 1 161 ? -7.014 13.979 -6.522 1.00 67.56 161 ASP A CA 1
ATOM 1239 C C . ASP A 1 161 ? -7.031 15.000 -5.374 1.00 67.56 161 ASP A C 1
ATOM 1241 O O . ASP A 1 161 ? -7.749 14.819 -4.390 1.00 67.56 161 ASP A O 1
ATOM 1245 N N . ALA A 1 162 ? -6.281 16.099 -5.515 1.00 61.72 162 ALA A N 1
ATOM 1246 C CA . ALA A 1 162 ? -6.188 17.171 -4.521 1.00 61.72 162 ALA A CA 1
ATOM 1247 C C . ALA A 1 162 ? -7.507 17.949 -4.319 1.00 61.72 162 ALA A C 1
ATOM 1249 O O . ALA A 1 162 ? -7.681 18.598 -3.287 1.00 61.72 162 ALA A O 1
ATOM 1250 N N . GLY A 1 163 ? -8.437 17.878 -5.278 1.00 66.31 163 GLY A N 1
ATOM 1251 C CA . GLY A 1 163 ? -9.798 18.413 -5.162 1.00 66.31 163 GLY A CA 1
ATOM 1252 C C . GLY A 1 163 ? -10.832 17.408 -4.638 1.00 66.31 163 GLY A C 1
ATOM 1253 O O . GLY A 1 163 ? -11.994 17.770 -4.457 1.00 66.31 163 GLY A O 1
ATOM 1254 N N . SER A 1 164 ? -10.448 16.147 -4.409 1.00 82.50 164 SER A N 1
ATOM 1255 C CA . SER A 1 164 ? -11.380 15.080 -4.033 1.00 82.50 164 SER A CA 1
ATOM 1256 C C . SER A 1 164 ? -11.833 15.154 -2.568 1.00 82.50 164 SER A C 1
ATOM 1258 O O . SER A 1 164 ? -11.093 15.570 -1.672 1.00 82.50 164 SER A O 1
ATOM 1260 N N . GLN A 1 165 ? -13.045 14.655 -2.294 1.00 86.19 165 GLN A N 1
ATOM 1261 C CA . GLN A 1 165 ? -13.547 14.521 -0.919 1.00 86.19 165 GLN A CA 1
ATOM 1262 C C . GLN A 1 165 ? -12.676 13.566 -0.079 1.00 86.19 165 GLN A C 1
ATOM 1264 O O .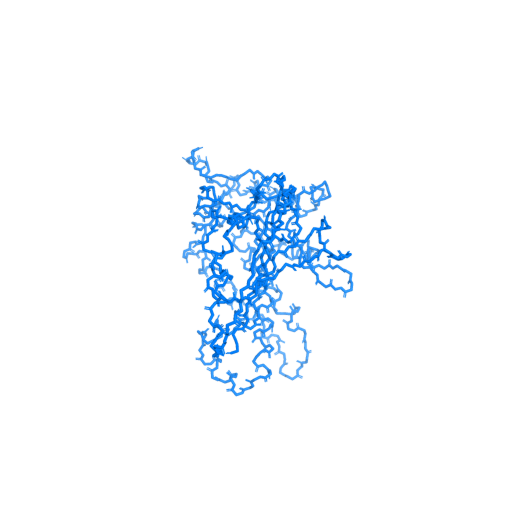 GLN A 1 165 ? -12.498 13.787 1.117 1.00 86.19 165 GLN A O 1
ATOM 1269 N N . LEU A 1 166 ? -12.088 12.538 -0.708 1.00 87.69 166 LEU A N 1
ATOM 1270 C CA . LEU A 1 166 ? -11.179 11.593 -0.058 1.00 87.69 166 LEU A CA 1
ATOM 1271 C C . LEU A 1 166 ? -9.871 12.266 0.390 1.00 87.69 166 LEU A C 1
ATOM 1273 O O . LEU A 1 166 ? -9.383 11.981 1.484 1.00 87.69 166 LEU A O 1
ATOM 1277 N N . TYR A 1 167 ? -9.328 13.189 -0.412 1.00 89.12 167 TYR A N 1
ATOM 1278 C CA . TYR A 1 167 ? -8.170 13.997 -0.025 1.00 89.12 167 TYR A CA 1
ATOM 1279 C C . TYR A 1 167 ? -8.502 14.952 1.123 1.00 89.12 167 TYR A C 1
ATOM 1281 O O . TYR A 1 167 ? -7.774 14.981 2.116 1.00 89.12 167 TYR A O 1
ATOM 1289 N N . ALA A 1 168 ? -9.629 15.666 1.037 1.00 91.81 168 ALA A N 1
ATOM 1290 C CA . ALA A 1 168 ? -10.088 16.553 2.105 1.00 91.81 168 ALA A CA 1
ATOM 1291 C C . ALA A 1 168 ? -10.269 15.803 3.439 1.00 91.81 168 ALA A C 1
ATOM 1293 O O . ALA A 1 168 ? -9.732 16.232 4.461 1.00 91.81 168 ALA A O 1
ATOM 1294 N N . TYR A 1 169 ? -10.939 14.645 3.420 1.00 94.06 169 TYR A N 1
ATOM 1295 C CA . TYR A 1 169 ? -11.106 13.792 4.599 1.00 94.06 169 TYR A CA 1
ATOM 1296 C C . TYR A 1 169 ? -9.774 13.238 5.120 1.00 94.06 169 TYR A C 1
ATOM 1298 O O . TYR A 1 169 ? -9.533 13.249 6.324 1.00 94.06 169 TYR A O 1
ATOM 1306 N N . GLY A 1 170 ? -8.881 12.785 4.232 1.00 93.81 170 GLY A N 1
ATOM 1307 C CA . GLY A 1 170 ? -7.556 12.295 4.615 1.00 93.81 170 GLY A CA 1
ATOM 1308 C C . GLY A 1 170 ? -6.731 13.363 5.339 1.00 93.81 170 GLY A C 1
ATOM 1309 O O . GLY A 1 170 ? -6.163 13.085 6.395 1.00 93.81 170 GLY A O 1
ATOM 1310 N N . GLN A 1 171 ? -6.721 14.596 4.822 1.00 94.62 171 GLN A N 1
ATOM 1311 C CA . GLN A 1 171 ? -6.049 15.733 5.460 1.00 94.62 171 GLN A CA 1
ATOM 1312 C C . GLN A 1 171 ? -6.715 16.138 6.782 1.00 94.62 171 GLN A C 1
ATOM 1314 O O . GLN A 1 171 ? -6.012 16.368 7.769 1.00 94.62 171 GLN A O 1
ATOM 1319 N N . GLU A 1 172 ? -8.051 16.167 6.856 1.00 95.31 172 GLU A N 1
ATOM 1320 C CA . GLU A 1 172 ? -8.744 16.444 8.119 1.00 95.31 172 GLU A CA 1
ATOM 1321 C C . GLU A 1 172 ? -8.441 15.364 9.167 1.00 95.31 172 GLU A C 1
ATOM 1323 O O . GLU A 1 172 ? -8.153 15.683 10.321 1.00 95.31 172 GLU A O 1
ATOM 1328 N N . LEU A 1 173 ? -8.421 14.087 8.774 1.00 96.19 173 LEU A N 1
ATOM 1329 C CA . LEU A 1 173 ? -8.066 12.993 9.666 1.00 96.19 173 LEU A CA 1
ATOM 1330 C C . LEU A 1 173 ? -6.619 13.130 10.158 1.00 96.19 173 LEU A C 1
ATOM 1332 O O . LEU A 1 173 ? -6.413 13.022 11.366 1.00 96.19 173 LEU A O 1
ATOM 1336 N N . ILE A 1 174 ? -5.623 13.436 9.306 1.00 95.88 174 ILE A N 1
ATOM 1337 C CA . ILE A 1 174 ? -4.249 13.630 9.815 1.00 95.88 174 ILE A CA 1
ATOM 1338 C C . ILE A 1 174 ? -4.180 14.846 10.753 1.00 95.88 174 ILE A C 1
ATOM 1340 O O . ILE A 1 174 ? -3.530 14.766 11.793 1.00 95.88 174 ILE A O 1
ATOM 1344 N N . ALA A 1 175 ? -4.897 15.939 10.462 1.00 95.56 175 ALA A N 1
ATOM 1345 C CA . ALA A 1 175 ? -4.956 17.114 11.334 1.00 95.56 175 ALA A CA 1
ATOM 1346 C C . ALA A 1 175 ? -5.595 16.798 12.701 1.00 95.56 175 ALA A C 1
ATOM 1348 O O . ALA A 1 175 ? -5.030 17.148 13.741 1.00 95.56 175 ALA A O 1
ATOM 1349 N N . ARG A 1 176 ? -6.711 16.053 12.721 1.00 95.88 176 ARG A N 1
ATOM 1350 C CA . ARG A 1 176 ? -7.337 15.527 13.948 1.00 95.88 176 ARG A CA 1
ATOM 1351 C C . ARG A 1 176 ? -6.346 14.654 14.736 1.00 95.88 176 ARG A C 1
ATOM 1353 O O . ARG A 1 176 ? -6.214 14.840 15.941 1.00 95.88 176 ARG A O 1
ATOM 1360 N N . LYS A 1 177 ? -5.593 13.766 14.069 1.00 95.56 177 LYS A N 1
ATOM 1361 C CA . LYS A 1 177 ? -4.586 12.879 14.696 1.00 95.56 177 LYS A CA 1
ATOM 1362 C C . LYS A 1 177 ? -3.339 13.613 15.209 1.00 95.56 177 LYS A C 1
ATOM 1364 O O . LYS A 1 177 ? -2.712 13.105 16.135 1.00 95.56 177 LYS A O 1
ATOM 1369 N N . ARG A 1 178 ? -2.996 14.789 14.658 1.00 93.62 178 ARG A N 1
ATOM 1370 C CA . ARG A 1 178 ? -1.976 15.709 15.213 1.00 93.62 178 ARG A CA 1
ATOM 1371 C C . ARG A 1 178 ? -2.463 16.382 16.491 1.00 93.62 178 ARG A C 1
ATOM 1373 O O . ARG A 1 178 ? -1.741 16.406 17.479 1.00 93.62 178 ARG A O 1
ATOM 1380 N N . ALA A 1 179 ? -3.674 16.938 16.459 1.00 95.00 179 ALA A N 1
ATOM 1381 C CA . ALA A 1 179 ? -4.233 17.702 17.572 1.00 95.00 179 ALA A CA 1
ATOM 1382 C C . ALA A 1 179 ? -4.674 16.817 18.752 1.00 95.00 179 ALA A C 1
ATOM 1384 O O . ALA A 1 179 ? -4.607 17.244 19.903 1.00 95.00 179 ALA A O 1
ATOM 1385 N N . GLN A 1 180 ? -5.141 15.598 18.469 1.00 94.75 180 GLN A N 1
ATOM 1386 C CA . GLN A 1 180 ? -5.619 14.625 19.453 1.00 94.75 180 GLN A CA 1
ATOM 1387 C C . GLN A 1 180 ? -5.096 13.220 19.093 1.00 94.75 180 GLN A C 1
ATOM 1389 O O . GLN A 1 180 ? -5.810 12.430 18.465 1.00 94.75 180 GLN A O 1
ATOM 1394 N N . PRO A 1 181 ? -3.838 12.896 19.453 1.00 94.00 181 PRO A N 1
ATOM 1395 C CA . PRO A 1 181 ? -3.257 11.582 19.196 1.00 94.00 181 PRO A CA 1
ATOM 1396 C C . PRO A 1 181 ? -4.009 10.457 19.918 1.00 94.00 181 PRO A C 1
ATOM 1398 O O . PRO A 1 181 ? -4.426 10.606 21.067 1.00 94.00 181 PRO A O 1
ATOM 1401 N N . ALA A 1 182 ? -4.149 9.310 19.255 1.00 92.19 182 ALA A N 1
ATOM 1402 C CA . ALA A 1 182 ? -4.830 8.127 19.768 1.00 92.19 182 ALA A CA 1
ATOM 1403 C C . ALA A 1 182 ? -3.973 6.858 19.592 1.00 92.19 182 ALA A C 1
ATOM 1405 O O . ALA A 1 182 ? -2.927 6.873 18.945 1.00 92.19 182 ALA A O 1
ATOM 1406 N N . ASP A 1 183 ? -4.418 5.743 20.179 1.00 91.94 183 ASP A N 1
ATOM 1407 C CA . ASP A 1 183 ? -3.770 4.427 20.054 1.00 91.94 183 ASP A CA 1
ATOM 1408 C C . ASP A 1 183 ? -4.089 3.785 18.689 1.00 91.94 183 ASP A C 1
ATOM 1410 O O . ASP A 1 183 ? -4.881 2.840 18.577 1.00 91.94 183 ASP A O 1
ATOM 1414 N N . ASP A 1 184 ? -3.519 4.380 17.636 1.00 94.88 184 ASP A N 1
ATOM 1415 C CA . ASP A 1 184 ? -3.589 3.915 16.255 1.00 94.88 184 ASP A CA 1
ATOM 1416 C C . ASP A 1 184 ? -2.326 4.227 15.426 1.00 94.88 184 ASP A C 1
ATOM 1418 O O . ASP A 1 184 ? -1.431 4.982 15.826 1.00 94.88 184 ASP A O 1
ATOM 1422 N N . MET A 1 185 ? -2.216 3.572 14.264 1.00 94.88 185 MET A N 1
ATOM 1423 C CA . MET A 1 185 ? -1.041 3.668 13.395 1.00 94.88 185 MET A CA 1
ATOM 1424 C C . MET A 1 185 ? -0.935 5.043 12.743 1.00 94.88 185 MET A C 1
ATOM 1426 O O . MET A 1 185 ? 0.181 5.519 12.542 1.00 94.88 185 MET A O 1
ATOM 1430 N N . LEU A 1 186 ? -2.064 5.682 12.414 1.00 95.50 186 LEU A N 1
ATOM 1431 C CA . LEU A 1 186 ? -2.028 6.992 11.778 1.00 95.50 186 LEU A CA 1
ATOM 1432 C C . LEU A 1 186 ? -1.469 8.026 12.752 1.00 95.50 186 LEU A C 1
ATOM 1434 O O . LEU A 1 186 ? -0.505 8.689 12.392 1.00 95.50 186 LEU A O 1
ATOM 1438 N N . SER A 1 187 ? -1.962 8.082 13.995 1.00 95.38 187 SER A N 1
ATOM 1439 C CA . SER A 1 187 ? -1.342 8.880 15.060 1.00 95.38 187 SER A CA 1
ATOM 1440 C C . SER A 1 187 ? 0.146 8.566 15.209 1.00 95.38 187 SER A C 1
ATOM 1442 O O . SER A 1 187 ? 0.951 9.482 15.101 1.00 95.38 187 SER A O 1
ATOM 1444 N N . THR A 1 188 ? 0.527 7.289 15.341 1.00 93.50 188 THR A N 1
ATOM 1445 C CA . THR A 1 188 ? 1.939 6.880 15.514 1.00 93.50 188 THR A CA 1
ATOM 1446 C C . THR A 1 188 ? 2.864 7.421 14.411 1.00 93.50 188 THR A C 1
ATOM 1448 O O . THR A 1 188 ? 3.978 7.852 14.695 1.00 93.50 188 THR A O 1
ATOM 1451 N N . VAL A 1 189 ? 2.416 7.412 13.150 1.00 93.50 189 VAL A N 1
ATOM 1452 C CA . VAL A 1 189 ? 3.192 7.916 12.000 1.00 93.50 189 VAL A CA 1
ATOM 1453 C C . VAL A 1 189 ? 3.144 9.449 11.908 1.00 93.50 189 VAL A C 1
ATOM 1455 O O . VAL A 1 189 ? 4.129 10.078 11.531 1.00 93.50 189 VAL A O 1
ATOM 1458 N N . VAL A 1 190 ? 2.011 10.058 12.264 1.00 93.88 190 VAL A N 1
ATOM 1459 C CA . VAL A 1 190 ? 1.743 11.502 12.163 1.00 93.88 190 VAL A CA 1
ATOM 1460 C C . VAL A 1 190 ? 2.410 12.317 13.279 1.00 93.88 190 VAL A C 1
ATOM 1462 O O . VAL A 1 190 ? 2.764 13.473 13.047 1.00 93.88 190 VAL A O 1
ATOM 1465 N N . THR A 1 191 ? 2.602 11.741 14.471 1.00 91.38 191 THR A N 1
ATOM 1466 C CA . THR A 1 191 ? 3.228 12.407 15.629 1.00 91.38 191 THR A CA 1
ATOM 1467 C C . THR A 1 191 ? 4.723 12.119 15.775 1.00 91.38 191 THR A C 1
ATOM 1469 O O . THR A 1 191 ? 5.325 12.562 16.749 1.00 91.38 191 THR A O 1
ATOM 1472 N N . ALA A 1 192 ? 5.334 11.394 14.830 1.00 87.00 192 ALA A N 1
ATOM 1473 C CA . ALA A 1 192 ? 6.701 10.874 14.934 1.00 87.00 192 ALA A CA 1
ATOM 1474 C C . ALA A 1 192 ? 7.759 11.922 15.331 1.00 87.00 192 ALA A C 1
ATOM 1476 O O . ALA A 1 192 ? 8.685 11.600 16.068 1.00 87.00 192 ALA A O 1
ATOM 1477 N N . THR A 1 193 ? 7.602 13.170 14.876 1.00 80.00 193 THR A N 1
ATOM 1478 C CA . THR A 1 193 ? 8.543 14.276 15.124 1.00 80.00 193 THR A CA 1
ATOM 1479 C C . THR A 1 193 ? 8.133 15.234 16.244 1.00 80.00 193 THR A C 1
ATOM 1481 O O . THR A 1 193 ? 8.747 16.290 16.382 1.00 80.00 193 THR A O 1
ATOM 1484 N N . ILE A 1 194 ? 7.074 14.935 17.007 1.00 75.75 194 ILE A N 1
ATOM 1485 C CA . ILE A 1 194 ? 6.623 15.810 18.105 1.00 75.75 194 ILE A CA 1
ATOM 1486 C C . ILE A 1 194 ? 7.588 15.715 19.294 1.00 75.75 194 ILE A C 1
ATOM 1488 O O . ILE A 1 194 ? 7.986 16.744 19.834 1.00 75.75 194 ILE A O 1
ATOM 1492 N N . ASP A 1 195 ? 8.004 14.496 19.651 1.00 70.19 195 ASP A N 1
ATOM 1493 C CA . ASP A 1 195 ? 8.928 14.245 20.766 1.00 70.19 195 ASP A CA 1
ATOM 1494 C C . ASP A 1 195 ? 10.410 14.208 20.331 1.00 70.19 195 ASP A C 1
ATOM 1496 O O . ASP A 1 195 ? 11.299 14.475 21.139 1.00 70.19 195 ASP A O 1
ATOM 1500 N N . ASP A 1 196 ? 10.688 13.905 19.056 1.00 79.06 196 ASP A N 1
ATOM 1501 C CA . ASP A 1 196 ? 12.036 13.870 18.470 1.00 79.06 196 ASP A CA 1
ATOM 1502 C C . ASP A 1 196 ? 12.058 14.545 17.080 1.00 79.06 196 ASP A C 1
ATOM 1504 O O . ASP A 1 196 ? 11.716 13.918 16.076 1.00 79.06 196 ASP A O 1
ATOM 1508 N N . PRO A 1 197 ? 12.496 15.815 16.973 1.00 80.00 197 PRO A N 1
ATOM 1509 C CA . PRO A 1 197 ? 12.602 16.519 15.693 1.00 80.00 197 PRO A CA 1
ATOM 1510 C C . PRO A 1 197 ? 13.593 15.915 14.682 1.00 80.00 197 PRO A C 1
ATOM 1512 O O . PRO A 1 197 ? 13.592 16.336 13.526 1.00 80.00 197 PRO A O 1
ATOM 1515 N N . ALA A 1 198 ? 14.445 14.964 15.088 1.00 80.06 198 ALA A N 1
ATOM 1516 C CA . ALA A 1 198 ? 15.337 14.220 14.198 1.00 80.06 198 ALA A CA 1
ATOM 1517 C C . ALA A 1 198 ? 14.750 12.865 13.747 1.00 80.06 198 ALA A C 1
ATOM 1519 O O . ALA A 1 198 ? 15.380 12.159 12.953 1.00 80.06 198 ALA A O 1
ATOM 1520 N N . ALA A 1 199 ? 13.552 12.498 14.218 1.00 79.62 199 ALA A N 1
ATOM 1521 C CA . ALA A 1 199 ? 12.898 11.254 13.843 1.00 79.62 199 ALA A CA 1
ATOM 1522 C C . ALA A 1 199 ? 12.532 11.211 12.342 1.00 79.62 199 ALA A C 1
ATOM 1524 O O . ALA A 1 199 ? 12.180 12.234 11.746 1.00 79.62 199 ALA A O 1
ATOM 1525 N N . PRO A 1 200 ? 12.546 10.019 11.711 1.00 82.44 200 PRO A N 1
ATOM 1526 C CA . PRO A 1 200 ? 12.087 9.846 10.336 1.00 82.44 200 PRO A CA 1
ATOM 1527 C C . PRO A 1 200 ? 10.638 10.307 10.163 1.00 82.44 200 PRO A C 1
ATOM 1529 O O . PRO A 1 200 ? 9.765 9.898 10.926 1.00 82.44 200 PRO A O 1
ATOM 1532 N N . CYS A 1 201 ? 10.366 11.117 9.139 1.00 87.56 201 CYS A N 1
ATOM 1533 C CA . CYS A 1 201 ? 9.063 11.751 8.956 1.00 87.56 201 CYS A CA 1
ATOM 1534 C C . CYS A 1 201 ? 8.516 11.633 7.526 1.00 87.56 201 CYS A C 1
ATOM 1536 O O . CYS A 1 201 ? 9.242 11.385 6.555 1.00 87.56 201 CYS A O 1
ATOM 1538 N N . LEU A 1 202 ? 7.202 11.832 7.419 1.00 91.81 202 LEU A N 1
ATOM 1539 C CA . LEU A 1 202 ? 6.467 11.970 6.168 1.00 91.81 202 LEU A CA 1
ATOM 1540 C C . LEU A 1 202 ? 5.853 13.372 6.113 1.00 91.81 202 LEU A C 1
ATOM 1542 O O . LEU A 1 202 ? 5.258 13.830 7.089 1.00 91.81 202 LEU A O 1
ATOM 1546 N N . SER A 1 203 ? 5.992 14.039 4.971 1.00 92.19 203 SER A N 1
ATOM 1547 C CA . SER A 1 203 ? 5.298 15.301 4.685 1.00 92.19 203 SER A CA 1
ATOM 1548 C C . SER A 1 203 ? 3.789 15.086 4.485 1.00 92.19 203 SER A C 1
ATOM 1550 O O . SER A 1 203 ? 3.340 13.961 4.284 1.00 92.19 203 SER A O 1
ATOM 1552 N N . ASP A 1 204 ? 2.986 16.153 4.496 1.00 90.69 204 ASP A N 1
ATOM 1553 C CA . ASP A 1 204 ? 1.512 16.067 4.406 1.00 90.69 204 ASP A CA 1
ATOM 1554 C C . ASP A 1 204 ? 1.008 15.356 3.136 1.00 90.69 204 ASP A C 1
ATOM 1556 O O . ASP A 1 204 ? 0.013 14.627 3.172 1.00 90.69 204 ASP A O 1
ATOM 1560 N N . ALA A 1 205 ? 1.736 15.499 2.025 1.00 90.50 205 ALA A N 1
ATOM 1561 C CA . ALA A 1 205 ? 1.494 14.751 0.793 1.00 90.50 205 ALA A CA 1
ATOM 1562 C C . ALA A 1 205 ? 1.785 13.248 0.966 1.00 90.50 205 ALA A C 1
ATOM 1564 O O . ALA A 1 205 ? 1.013 12.394 0.534 1.00 90.50 205 ALA A O 1
ATOM 1565 N N . GLU A 1 206 ? 2.883 12.906 1.638 1.00 93.69 206 GLU A N 1
ATOM 1566 C CA . GLU A 1 206 ? 3.316 11.524 1.859 1.00 93.69 206 GLU A CA 1
ATOM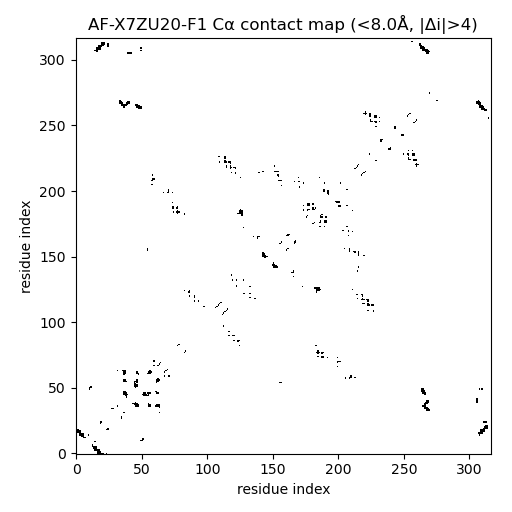 1567 C C . GLU A 1 206 ? 2.473 10.808 2.923 1.00 93.69 206 GLU A C 1
ATOM 1569 O O . GLU A 1 206 ? 2.250 9.603 2.821 1.00 93.69 206 GLU A O 1
ATOM 1574 N N . LEU A 1 207 ? 1.941 11.545 3.903 1.00 94.38 207 LEU A N 1
ATOM 1575 C CA . LEU A 1 207 ? 0.954 11.057 4.868 1.00 94.38 207 LEU A CA 1
ATOM 1576 C C . LEU A 1 207 ? -0.380 10.723 4.187 1.00 94.38 207 LEU A C 1
ATOM 1578 O O . LEU A 1 207 ? -0.957 9.673 4.474 1.00 94.38 207 LEU A O 1
ATOM 1582 N N . TYR A 1 208 ? -0.834 11.541 3.230 1.00 92.88 208 TYR A N 1
ATOM 1583 C CA . TYR A 1 208 ? -1.986 11.195 2.393 1.00 92.88 208 TYR A CA 1
ATOM 1584 C C . TYR A 1 208 ? -1.706 9.979 1.491 1.00 92.88 208 TYR A C 1
ATOM 1586 O O . TYR A 1 208 ? -2.511 9.046 1.446 1.00 92.88 208 TYR A O 1
ATOM 1594 N N . LEU A 1 209 ? -0.542 9.926 0.830 1.00 92.00 209 LEU A N 1
ATOM 1595 C CA . LEU A 1 209 ? -0.138 8.749 0.048 1.00 92.00 209 LEU A CA 1
ATOM 1596 C C 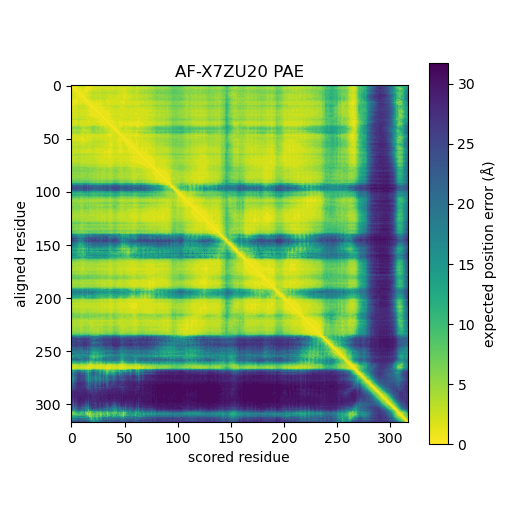. LEU A 1 209 ? -0.060 7.486 0.915 1.00 92.00 209 LEU A C 1
ATOM 1598 O O . LEU A 1 209 ? -0.408 6.409 0.442 1.00 92.00 209 LEU A O 1
ATOM 1602 N N . PHE A 1 210 ? 0.359 7.598 2.177 1.00 93.12 210 PHE A N 1
ATOM 1603 C CA . PHE A 1 210 ? 0.375 6.501 3.144 1.00 93.12 210 PHE A CA 1
ATOM 1604 C C . PHE A 1 210 ? -1.040 6.055 3.554 1.00 93.12 210 PHE A C 1
ATOM 1606 O O . PHE A 1 210 ? -1.331 4.858 3.516 1.00 93.12 210 PHE A O 1
ATOM 1613 N N . PHE A 1 211 ? -1.938 6.996 3.859 1.00 92.69 211 PHE A N 1
ATOM 1614 C CA . PHE A 1 211 ? -3.361 6.737 4.108 1.00 92.69 211 PHE A CA 1
ATOM 1615 C C . PHE A 1 211 ? -3.997 5.966 2.933 1.00 92.69 211 PHE A C 1
ATOM 1617 O O . PHE A 1 211 ? -4.504 4.856 3.112 1.00 92.69 211 PHE A O 1
ATOM 1624 N N . HIS A 1 212 ? -3.857 6.473 1.704 1.00 88.44 212 HIS A N 1
ATOM 1625 C CA . HIS A 1 212 ? -4.386 5.837 0.490 1.00 88.44 212 HIS A CA 1
ATOM 1626 C C . HIS A 1 212 ? -3.639 4.534 0.108 1.00 88.44 212 HIS A C 1
ATOM 1628 O O . HIS A 1 212 ? -4.200 3.625 -0.528 1.00 88.44 212 HIS A O 1
ATOM 1634 N N . LEU A 1 213 ? -2.371 4.381 0.509 1.00 89.69 213 LEU A N 1
ATOM 1635 C CA . LEU A 1 213 ? -1.627 3.132 0.338 1.00 89.69 213 LEU A CA 1
ATOM 1636 C C . LEU A 1 213 ? -2.258 1.997 1.144 1.00 89.69 213 LEU A C 1
ATOM 1638 O O . LEU A 1 213 ? -2.352 0.885 0.628 1.00 89.69 213 LEU A O 1
ATOM 1642 N N . LEU A 1 214 ? -2.686 2.235 2.387 1.00 89.62 214 LEU A N 1
ATOM 1643 C CA . LEU A 1 214 ? -3.206 1.154 3.229 1.00 89.62 214 LEU A CA 1
ATOM 1644 C C . LEU A 1 214 ? -4.494 0.539 2.661 1.00 89.62 214 LEU A C 1
ATOM 1646 O O . LEU A 1 214 ? -4.618 -0.687 2.663 1.00 89.62 214 LEU A O 1
ATOM 1650 N N . PHE A 1 215 ? -5.381 1.336 2.057 1.00 86.00 215 PHE A N 1
ATOM 1651 C CA . PHE A 1 215 ? -6.537 0.816 1.317 1.00 86.00 215 PHE A CA 1
ATOM 1652 C C . PHE A 1 215 ? -6.107 0.034 0.061 1.00 86.00 215 PHE A C 1
ATOM 1654 O O . PHE A 1 215 ? -6.384 -1.162 -0.060 1.00 86.00 215 PHE A O 1
ATOM 1661 N N . SER A 1 216 ? -5.346 0.661 -0.843 1.00 78.94 216 SER A N 1
ATOM 1662 C CA . SER A 1 216 ? -4.933 0.056 -2.128 1.00 78.94 216 SER A CA 1
ATOM 1663 C C . SER A 1 216 ? -4.002 -1.162 -2.000 1.00 78.94 216 SER A C 1
ATOM 1665 O O . SER A 1 216 ? -3.998 -2.049 -2.860 1.00 78.94 216 SER A O 1
ATOM 1667 N N . ALA A 1 217 ? -3.196 -1.252 -0.941 1.00 80.31 217 ALA A N 1
ATOM 1668 C CA . ALA A 1 217 ? -2.295 -2.374 -0.683 1.00 80.31 217 ALA A CA 1
ATOM 1669 C C . ALA A 1 217 ? -2.884 -3.415 0.277 1.00 80.31 217 ALA A C 1
ATOM 1671 O O . ALA A 1 217 ? -2.663 -4.611 0.070 1.00 80.31 217 ALA A O 1
ATOM 1672 N N . GLY A 1 218 ? -3.608 -2.988 1.312 1.00 81.25 218 GLY A N 1
ATOM 1673 C CA . GLY A 1 218 ? -4.135 -3.860 2.359 1.00 81.25 218 GLY A CA 1
ATOM 1674 C C . GLY A 1 218 ? -5.506 -4.444 2.034 1.00 81.25 218 GLY A C 1
ATOM 1675 O O . GLY A 1 218 ? -5.655 -5.668 2.058 1.00 81.25 218 GLY A O 1
ATOM 1676 N N . ALA A 1 219 ? -6.486 -3.597 1.708 1.00 83.44 219 ALA A N 1
ATOM 1677 C CA . ALA A 1 219 ? -7.878 -4.020 1.590 1.00 83.44 219 ALA A CA 1
ATOM 1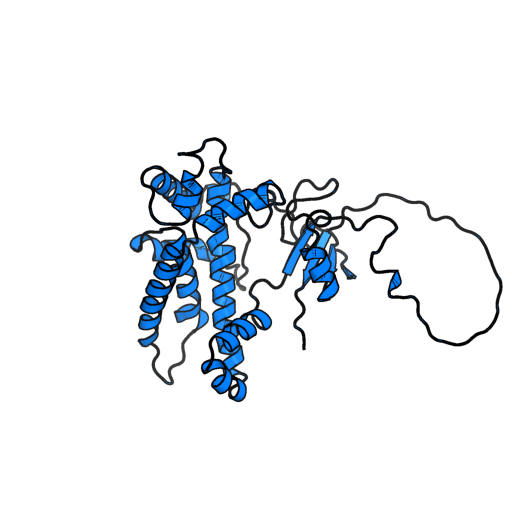678 C C . ALA A 1 219 ? -8.103 -4.933 0.373 1.00 83.44 219 ALA A C 1
ATOM 1680 O O . ALA A 1 219 ? -8.375 -6.125 0.527 1.00 83.44 219 ALA A O 1
ATOM 1681 N N . GLU A 1 220 ? -7.878 -4.415 -0.836 1.00 79.56 220 GLU A N 1
ATOM 1682 C CA . GLU A 1 220 ? -8.146 -5.124 -2.097 1.00 79.56 220 GLU A CA 1
ATOM 1683 C C . GLU A 1 220 ? -7.347 -6.432 -2.237 1.00 79.56 220 GLU A C 1
ATOM 1685 O O . GLU A 1 220 ? -7.858 -7.457 -2.697 1.00 79.56 220 GLU A O 1
ATOM 1690 N N . THR A 1 221 ? -6.089 -6.459 -1.782 1.00 82.25 221 THR A N 1
ATOM 1691 C CA . THR A 1 221 ? -5.278 -7.688 -1.865 1.00 82.25 221 THR A CA 1
ATOM 1692 C C . THR A 1 221 ? -5.746 -8.768 -0.889 1.00 82.25 221 THR A C 1
ATOM 1694 O O . THR A 1 221 ? -5.532 -9.957 -1.144 1.00 82.25 221 THR A O 1
ATOM 1697 N N . THR A 1 222 ? -6.424 -8.371 0.192 1.00 87.31 222 THR A N 1
ATOM 1698 C CA . THR A 1 222 ? -7.021 -9.279 1.175 1.00 87.31 222 THR A CA 1
ATOM 1699 C C . THR A 1 222 ? -8.424 -9.717 0.741 1.00 87.31 222 THR A C 1
ATOM 1701 O O . THR A 1 222 ? -8.696 -10.913 0.822 1.00 87.31 222 THR A O 1
ATOM 1704 N N . ARG A 1 223 ? -9.253 -8.825 0.164 1.00 85.81 223 ARG A N 1
ATOM 1705 C CA . ARG A 1 223 ? -10.545 -9.144 -0.494 1.00 85.81 223 ARG A CA 1
ATOM 1706 C C . ARG A 1 223 ? -10.370 -10.289 -1.491 1.00 85.81 223 ARG A C 1
ATOM 1708 O O . ARG A 1 223 ? -10.975 -11.351 -1.347 1.00 85.81 223 ARG A O 1
ATOM 1715 N N . ASN A 1 224 ? -9.426 -10.136 -2.421 1.00 83.81 224 ASN A N 1
ATOM 1716 C CA . ASN A 1 224 ? -9.100 -11.159 -3.419 1.00 83.81 224 ASN A CA 1
ATOM 1717 C C . ASN A 1 224 ? -8.532 -12.460 -2.818 1.00 83.81 224 ASN A C 1
ATOM 1719 O O . ASN A 1 224 ? -8.812 -13.551 -3.320 1.00 83.81 224 ASN A O 1
ATOM 1723 N N . ALA A 1 225 ? -7.757 -12.379 -1.730 1.00 84.81 225 ALA A N 1
ATOM 1724 C CA . ALA A 1 225 ? -7.222 -13.562 -1.051 1.00 84.81 225 ALA A CA 1
ATOM 1725 C C . ALA A 1 225 ? -8.287 -14.336 -0.245 1.00 84.81 225 ALA A C 1
ATOM 1727 O O . ALA A 1 225 ? -8.156 -15.553 -0.095 1.00 84.81 225 ALA A O 1
ATOM 1728 N N . ILE A 1 226 ? -9.326 -13.652 0.251 1.00 86.31 226 ILE A N 1
ATOM 1729 C CA . ILE A 1 226 ? -10.503 -14.249 0.900 1.00 86.31 226 ILE A CA 1
ATOM 1730 C C . ILE A 1 226 ? -11.400 -14.902 -0.160 1.00 86.31 226 ILE A C 1
ATOM 1732 O O . ILE A 1 226 ? -11.659 -16.101 -0.071 1.00 86.31 226 ILE A O 1
ATOM 1736 N N . ALA A 1 227 ? -11.797 -14.155 -1.196 1.00 87.69 227 ALA A N 1
ATOM 1737 C CA . ALA A 1 227 ? -12.677 -14.628 -2.268 1.00 87.69 227 ALA A CA 1
ATOM 1738 C C . ALA A 1 227 ? -12.089 -15.830 -3.031 1.00 87.69 227 ALA A C 1
ATOM 1740 O O . ALA A 1 227 ? -12.688 -16.906 -3.065 1.00 87.69 227 ALA A O 1
ATOM 1741 N N . GLY A 1 228 ? -10.863 -15.702 -3.554 1.00 85.12 228 GLY A N 1
ATOM 1742 C CA . GLY A 1 228 ? -10.165 -16.823 -4.193 1.00 85.12 228 GLY A CA 1
ATOM 1743 C C . GLY A 1 228 ? -9.877 -17.972 -3.217 1.00 85.12 228 GLY A C 1
ATOM 1744 O O . GLY A 1 228 ? -9.861 -19.139 -3.609 1.00 85.12 228 GLY A O 1
ATOM 1745 N N . GLY A 1 229 ? -9.700 -17.656 -1.929 1.00 84.88 229 GLY A N 1
ATOM 1746 C CA . GLY A 1 229 ? -9.542 -18.637 -0.858 1.00 84.88 229 GLY A CA 1
ATOM 1747 C C . GLY A 1 229 ? -10.781 -19.510 -0.641 1.00 84.88 229 GLY A C 1
ATOM 1748 O O . GLY A 1 229 ? -10.618 -20.683 -0.308 1.00 84.88 229 GLY A O 1
ATOM 1749 N N . LEU A 1 230 ? -11.990 -18.978 -0.858 1.00 87.12 230 LEU A N 1
ATOM 1750 C CA . LEU A 1 230 ? -13.232 -19.756 -0.861 1.00 87.12 230 LEU A CA 1
ATOM 1751 C C . LEU A 1 230 ? -13.391 -20.554 -2.163 1.00 87.12 230 LEU A C 1
ATOM 1753 O O . LEU A 1 230 ? -13.660 -21.753 -2.101 1.00 87.12 230 LEU A O 1
ATOM 1757 N N . LEU A 1 231 ? -13.157 -19.932 -3.324 1.00 86.75 231 LEU A N 1
ATOM 1758 C CA . LEU A 1 231 ? -13.245 -20.602 -4.630 1.00 86.75 231 LEU A CA 1
ATOM 1759 C C . LEU A 1 231 ? -12.356 -21.858 -4.683 1.00 86.75 231 LEU A C 1
ATOM 1761 O O . LEU A 1 231 ? -12.826 -22.947 -5.003 1.00 86.75 231 LEU A O 1
ATOM 1765 N N . ALA A 1 232 ? -11.099 -21.745 -4.243 1.00 82.75 232 ALA A N 1
ATOM 1766 C CA . ALA A 1 232 ? -10.151 -22.859 -4.203 1.00 82.75 232 ALA A CA 1
ATOM 1767 C C . ALA A 1 232 ? -10.500 -23.970 -3.182 1.00 82.75 232 ALA A C 1
ATOM 1769 O O . ALA A 1 232 ? -9.877 -25.037 -3.210 1.00 82.75 232 ALA A O 1
ATOM 1770 N N . LEU A 1 233 ? -11.458 -23.737 -2.272 1.00 82.88 233 LEU A N 1
ATOM 1771 C CA . LEU A 1 233 ? -12.055 -24.768 -1.412 1.00 82.88 233 LEU A CA 1
ATOM 1772 C C . LEU A 1 233 ? -13.268 -25.417 -2.093 1.00 82.88 233 LEU A C 1
ATOM 1774 O O . LEU A 1 233 ? -13.366 -26.644 -2.087 1.00 82.88 233 LEU A O 1
ATOM 1778 N N . ALA A 1 234 ? -14.143 -24.616 -2.710 1.00 85.88 234 ALA A N 1
ATOM 1779 C CA . ALA A 1 234 ? -15.328 -25.083 -3.434 1.00 85.88 234 ALA A CA 1
ATOM 1780 C C . ALA A 1 234 ? -14.961 -25.999 -4.616 1.00 85.88 234 ALA A C 1
ATOM 1782 O O . ALA A 1 234 ? -15.512 -27.089 -4.751 1.00 85.88 234 ALA A O 1
ATOM 1783 N N . GLU A 1 235 ? -13.949 -25.623 -5.404 1.00 84.94 235 GLU A N 1
ATOM 1784 C CA . GLU A 1 235 ? -13.401 -26.443 -6.496 1.00 84.94 235 GLU A CA 1
ATOM 1785 C C . GLU A 1 235 ? -12.720 -27.740 -6.018 1.00 84.94 235 GLU A C 1
ATOM 1787 O O . GLU A 1 235 ? -12.416 -28.619 -6.828 1.00 84.94 235 GLU A O 1
ATOM 1792 N N . ARG A 1 236 ? -12.389 -27.865 -4.722 1.00 80.50 236 ARG A N 1
ATOM 1793 C CA . ARG A 1 236 ? -11.554 -28.963 -4.195 1.00 80.50 236 ARG A CA 1
ATOM 1794 C C . ARG A 1 236 ? -12.077 -29.525 -2.863 1.00 80.50 236 ARG A C 1
ATOM 1796 O O . ARG A 1 236 ? -11.328 -29.507 -1.878 1.00 80.50 236 ARG A O 1
ATOM 1803 N N . PRO A 1 237 ? -13.296 -30.105 -2.803 1.00 66.88 237 PRO A N 1
ATOM 1804 C CA . PRO A 1 237 ? -13.932 -30.513 -1.543 1.00 66.88 237 PRO A CA 1
ATOM 1805 C C . PRO A 1 237 ? -13.093 -31.471 -0.680 1.00 66.88 237 PRO A C 1
ATOM 1807 O O . PRO A 1 237 ? -13.035 -31.323 0.540 1.00 66.88 237 PRO A O 1
ATOM 1810 N N . SER A 1 238 ? -12.355 -32.397 -1.306 1.00 64.25 238 SER A N 1
ATOM 1811 C CA . SER A 1 238 ? -11.448 -33.336 -0.624 1.00 64.25 238 SER A CA 1
ATOM 1812 C C . SER A 1 238 ? -10.228 -32.664 0.025 1.00 64.25 238 SER A C 1
ATOM 1814 O O . SER A 1 238 ? -9.718 -33.145 1.033 1.00 64.25 238 SER A O 1
ATOM 1816 N N . SER A 1 239 ? -9.776 -31.520 -0.502 1.00 57.72 239 SER A N 1
ATOM 1817 C CA . SER A 1 239 ? -8.841 -30.630 0.202 1.00 57.72 239 SER A CA 1
ATOM 1818 C C . SER A 1 239 ? -9.547 -29.731 1.218 1.00 57.72 239 SER A C 1
ATOM 1820 O O . SER A 1 239 ? -8.914 -29.331 2.193 1.00 57.72 239 SER A O 1
ATOM 1822 N N . GLY A 1 240 ? -10.825 -29.412 1.000 1.00 55.16 240 GLY A N 1
ATOM 1823 C CA . GLY A 1 240 ? -11.639 -28.555 1.858 1.00 55.16 240 GLY A CA 1
ATOM 1824 C C . GLY A 1 240 ? -11.679 -29.043 3.302 1.00 55.16 240 GLY A C 1
ATOM 1825 O O . GLY A 1 240 ? -11.229 -28.326 4.194 1.00 55.16 240 GLY A O 1
ATOM 1826 N N . ALA A 1 241 ? -12.110 -30.289 3.522 1.00 53.53 241 ALA A N 1
ATOM 1827 C CA . ALA A 1 241 ? -12.187 -30.886 4.860 1.00 53.53 241 ALA A CA 1
ATOM 1828 C C . ALA A 1 241 ? -10.835 -30.858 5.607 1.00 53.53 241 ALA A C 1
ATOM 1830 O O . ALA A 1 241 ? -10.765 -30.445 6.764 1.00 53.53 241 ALA A O 1
ATOM 1831 N N . ALA A 1 242 ? -9.741 -31.217 4.927 1.00 53.12 242 ALA A N 1
ATOM 1832 C CA . ALA A 1 242 ? -8.409 -31.251 5.532 1.00 53.12 242 ALA A CA 1
ATOM 1833 C C . ALA A 1 242 ? -7.828 -29.851 5.818 1.00 53.12 242 ALA A C 1
ATOM 1835 O O . ALA A 1 242 ? -7.038 -29.683 6.743 1.00 53.12 242 ALA A O 1
ATOM 1836 N N . CYS A 1 243 ? -8.197 -28.837 5.029 1.00 52.38 243 CYS A N 1
ATOM 1837 C CA . CYS A 1 243 ? -7.668 -27.479 5.167 1.00 52.38 243 CYS A CA 1
ATOM 1838 C C . CYS A 1 243 ? -8.518 -26.606 6.110 1.00 52.38 243 CYS A C 1
ATOM 1840 O O . CYS A 1 243 ? -7.969 -25.733 6.782 1.00 52.38 243 CYS A O 1
ATOM 1842 N N . ALA A 1 244 ? -9.824 -26.881 6.226 1.00 54.16 244 ALA A N 1
ATOM 1843 C CA . ALA A 1 244 ? -10.704 -26.294 7.239 1.00 54.16 244 ALA A CA 1
ATOM 1844 C C . ALA A 1 244 ? -10.265 -26.671 8.666 1.00 54.16 244 ALA A C 1
ATOM 1846 O O . ALA A 1 244 ? -10.320 -25.842 9.571 1.00 54.16 244 ALA A O 1
ATOM 1847 N N . ALA A 1 245 ? -9.737 -27.886 8.846 1.00 47.97 245 ALA A N 1
ATOM 1848 C CA . ALA A 1 245 ? -9.195 -28.366 10.115 1.00 47.97 245 ALA A CA 1
ATOM 1849 C C . ALA A 1 245 ? -7.887 -27.672 10.563 1.00 47.97 245 ALA A C 1
ATOM 1851 O O . ALA A 1 245 ? -7.402 -27.947 11.661 1.00 47.97 245 ALA A O 1
ATOM 1852 N N . THR A 1 246 ? -7.252 -26.805 9.755 1.00 52.25 246 THR A N 1
ATOM 1853 C CA . THR A 1 246 ? -6.027 -26.104 10.192 1.00 52.25 246 THR A CA 1
ATOM 1854 C C . THR A 1 246 ? -5.790 -24.765 9.482 1.00 52.25 246 THR A C 1
ATOM 1856 O O . THR A 1 246 ? -5.392 -24.711 8.317 1.00 52.25 246 THR A O 1
ATOM 1859 N N . ALA A 1 247 ? -5.879 -23.655 10.224 1.00 55.94 247 ALA A N 1
ATOM 1860 C CA . ALA A 1 247 ? -5.663 -22.295 9.705 1.00 55.94 247 ALA A CA 1
ATOM 1861 C C . ALA A 1 247 ? -4.287 -22.066 9.030 1.00 55.94 247 ALA A C 1
ATOM 1863 O O . ALA A 1 247 ? -4.143 -21.185 8.177 1.00 55.94 247 ALA A O 1
ATOM 1864 N N . SER A 1 248 ? -3.269 -22.868 9.366 1.00 54.56 248 SER A N 1
ATOM 1865 C CA . SER A 1 248 ? -1.950 -22.837 8.717 1.00 54.56 248 SER A CA 1
ATOM 1866 C C . SER A 1 248 ? -1.964 -23.404 7.288 1.00 54.56 248 SER A C 1
ATOM 1868 O O . SER A 1 248 ? -1.211 -22.915 6.442 1.00 54.56 248 SER A O 1
ATOM 1870 N N . CYS A 1 249 ? -2.845 -24.369 6.989 1.00 53.22 249 CYS A N 1
ATOM 1871 C CA . CYS A 1 249 ? -3.094 -24.852 5.630 1.00 53.22 249 CYS A CA 1
ATOM 1872 C C . CYS A 1 249 ? -3.705 -23.728 4.786 1.00 53.22 249 CYS A C 1
ATOM 1874 O O . CYS A 1 249 ? -3.166 -23.380 3.730 1.00 53.22 249 CYS A O 1
ATOM 1876 N N . TRP A 1 250 ? -4.767 -23.098 5.303 1.00 55.19 250 TRP A N 1
ATOM 1877 C CA . TRP A 1 250 ? -5.483 -22.018 4.625 1.00 55.19 250 TRP A CA 1
ATOM 1878 C C . TRP A 1 250 ? -4.557 -20.832 4.315 1.00 55.19 250 TRP A C 1
ATOM 1880 O O . TRP A 1 250 ? -4.383 -20.477 3.150 1.00 55.19 250 TRP A O 1
ATOM 1890 N N . ARG A 1 251 ? -3.840 -20.308 5.325 1.00 57.31 251 ARG A N 1
ATOM 1891 C CA . ARG A 1 251 ? -2.927 -19.150 5.193 1.00 57.31 251 ARG A CA 1
ATOM 1892 C C . ARG A 1 251 ? -1.775 -19.368 4.197 1.00 57.31 251 ARG A C 1
ATOM 1894 O O . ARG A 1 251 ? -1.270 -18.392 3.641 1.00 57.31 251 ARG A O 1
ATOM 1901 N N . ARG A 1 252 ? -1.344 -20.617 3.962 1.00 59.31 252 ARG A N 1
ATOM 1902 C CA . ARG A 1 252 ? -0.335 -20.953 2.934 1.00 59.31 252 ARG A CA 1
ATOM 1903 C C . ARG A 1 252 ? -0.958 -21.145 1.550 1.00 59.31 252 ARG A C 1
ATOM 1905 O O . ARG A 1 252 ? -0.379 -20.685 0.568 1.00 59.31 252 ARG A O 1
ATOM 1912 N N . ARG A 1 253 ? -2.113 -21.817 1.448 1.00 56.94 253 ARG A N 1
ATOM 1913 C CA . ARG A 1 253 ? -2.761 -22.088 0.154 1.00 56.94 253 ARG A CA 1
ATOM 1914 C C . ARG A 1 253 ? -3.378 -20.830 -0.460 1.00 56.94 253 ARG A C 1
ATOM 1916 O O . ARG A 1 253 ? -3.074 -20.563 -1.620 1.00 56.94 253 ARG A O 1
ATOM 1923 N N . SER A 1 254 ? -4.127 -20.018 0.291 1.00 55.66 254 SER A N 1
ATOM 1924 C CA . SER A 1 254 ? -4.735 -18.787 -0.247 1.00 55.66 254 SER A CA 1
ATOM 1925 C C . SER A 1 254 ? -3.677 -17.848 -0.836 1.00 55.66 254 SER A C 1
ATOM 1927 O O . SER A 1 254 ? -3.776 -17.464 -1.996 1.00 55.66 254 SER A O 1
ATOM 1929 N N . LYS A 1 255 ? -2.574 -17.596 -0.118 1.00 59.22 255 LYS A N 1
ATOM 1930 C CA . LYS A 1 255 ? -1.464 -16.758 -0.615 1.00 59.22 255 LYS A CA 1
ATOM 1931 C C . LYS A 1 255 ? -0.709 -17.336 -1.825 1.00 59.22 255 LYS A C 1
ATOM 1933 O O . LYS A 1 255 ? -0.187 -16.555 -2.615 1.00 59.22 255 LYS A O 1
ATOM 1938 N N . ARG A 1 256 ? -0.641 -18.667 -1.988 1.00 61.22 256 ARG A N 1
ATOM 1939 C CA . ARG A 1 256 ? 0.018 -19.339 -3.135 1.00 61.22 256 ARG A CA 1
ATOM 1940 C C . ARG A 1 256 ? -0.848 -19.337 -4.399 1.00 61.22 256 ARG A C 1
ATOM 1942 O O . ARG A 1 256 ? -0.304 -19.230 -5.490 1.00 61.22 256 ARG A O 1
ATOM 1949 N N . TRP A 1 257 ? -2.163 -19.496 -4.253 1.00 51.84 257 TRP A N 1
ATOM 1950 C CA . TRP A 1 257 ? -3.102 -19.646 -5.376 1.00 51.84 257 TRP A CA 1
ATOM 1951 C C . TRP A 1 257 ? -3.774 -18.320 -5.774 1.00 51.84 257 TRP A C 1
ATOM 1953 O O . TRP A 1 257 ? -3.971 -18.050 -6.956 1.00 51.84 257 TRP A O 1
ATOM 1963 N N . CYS A 1 258 ? -4.057 -17.463 -4.792 1.00 54.78 258 CYS A N 1
ATOM 1964 C CA . CYS A 1 258 ? -4.924 -16.283 -4.906 1.00 54.78 258 CYS A CA 1
ATOM 1965 C C . CYS A 1 258 ? -4.155 -14.976 -4.638 1.00 54.78 258 CYS A C 1
ATOM 1967 O O . CYS A 1 258 ? -4.728 -14.000 -4.165 1.00 54.78 258 CYS A O 1
ATOM 1969 N N . GLY A 1 259 ? -2.832 -14.970 -4.845 1.00 52.53 259 GLY A N 1
ATOM 1970 C CA . GLY A 1 259 ? -1.951 -13.869 -4.444 1.00 52.53 259 GLY A CA 1
ATOM 1971 C C . GLY A 1 259 ? -2.327 -12.530 -5.089 1.00 52.53 259 GLY A C 1
ATOM 1972 O O . GLY A 1 259 ? -1.954 -12.274 -6.232 1.00 52.53 259 GLY A O 1
ATOM 1973 N N . GLY A 1 260 ? -3.013 -11.664 -4.331 1.00 51.91 260 GLY A N 1
ATOM 1974 C CA . GLY A 1 260 ? -3.670 -10.437 -4.814 1.00 51.91 260 GLY A CA 1
ATOM 1975 C C . GLY A 1 260 ? -2.769 -9.350 -5.417 1.00 51.91 260 GLY A C 1
ATOM 1976 O O . GLY A 1 260 ? -3.273 -8.367 -5.941 1.00 51.91 260 GLY A O 1
ATOM 1977 N N . ARG A 1 261 ? -1.440 -9.513 -5.395 1.00 57.59 261 ARG A N 1
ATOM 1978 C CA . ARG A 1 261 ? -0.503 -8.760 -6.247 1.00 57.59 261 ARG A CA 1
ATOM 1979 C C . ARG A 1 261 ? 0.405 -9.755 -6.968 1.00 57.59 261 ARG A C 1
ATOM 1981 O O . ARG A 1 261 ? 1.335 -10.298 -6.375 1.00 57.59 261 ARG A O 1
ATOM 1988 N N . ARG A 1 262 ? 0.102 -10.005 -8.248 1.00 68.88 262 ARG A N 1
ATOM 1989 C CA . ARG A 1 262 ? 0.800 -10.981 -9.112 1.00 68.88 262 ARG A CA 1
ATOM 1990 C C . ARG A 1 262 ? 2.095 -10.444 -9.736 1.00 68.88 262 ARG A C 1
ATOM 1992 O O . ARG A 1 262 ? 2.944 -11.246 -10.118 1.00 68.88 262 ARG A O 1
ATOM 1999 N N . ARG A 1 263 ? 2.226 -9.113 -9.846 1.00 81.25 263 ARG A N 1
ATOM 2000 C CA . ARG A 1 263 ? 3.332 -8.413 -10.521 1.00 81.25 263 ARG A CA 1
ATOM 2001 C C . ARG A 1 263 ? 3.954 -7.311 -9.652 1.00 81.25 263 ARG A C 1
ATOM 2003 O O . ARG A 1 263 ? 3.271 -6.754 -8.791 1.00 81.25 263 ARG A O 1
ATOM 2010 N N . ARG A 1 264 ? 5.229 -6.980 -9.897 1.00 83.25 264 ARG A N 1
ATOM 2011 C CA . ARG A 1 264 ? 5.935 -5.783 -9.376 1.00 83.25 264 ARG A CA 1
ATOM 2012 C C . ARG A 1 264 ? 6.958 -5.282 -10.397 1.00 83.25 264 ARG A C 1
ATOM 2014 O O . ARG A 1 264 ? 7.667 -6.104 -10.964 1.00 83.25 264 ARG A O 1
ATOM 2021 N N . ARG A 1 265 ? 7.094 -3.965 -10.567 1.00 91.38 265 ARG A N 1
ATOM 2022 C CA . ARG A 1 265 ? 8.184 -3.348 -11.349 1.00 91.38 265 ARG A CA 1
ATOM 2023 C C . ARG A 1 265 ? 9.378 -2.966 -10.463 1.00 91.38 265 ARG A C 1
ATOM 2025 O O . ARG A 1 265 ? 9.231 -2.787 -9.245 1.00 91.38 265 ARG A O 1
ATOM 2032 N N . ARG A 1 266 ? 10.545 -2.866 -11.099 1.00 91.69 266 ARG A N 1
ATOM 2033 C CA . ARG A 1 266 ? 11.792 -2.247 -10.632 1.00 91.69 266 ARG A CA 1
ATOM 2034 C C . ARG A 1 266 ? 12.439 -1.457 -11.770 1.00 91.69 266 ARG A C 1
ATOM 2036 O O . ARG A 1 266 ? 12.229 -1.783 -12.938 1.00 91.69 266 ARG A O 1
ATOM 2043 N N . SER A 1 267 ? 13.230 -0.451 -11.419 1.00 91.00 267 SER A N 1
ATOM 2044 C CA . SER A 1 267 ? 14.127 0.252 -12.343 1.00 91.00 267 SER A CA 1
ATOM 2045 C C . SER A 1 267 ? 15.563 -0.178 -12.049 1.00 91.00 267 SER A C 1
ATOM 2047 O O . SER A 1 267 ? 15.960 -0.209 -10.887 1.00 91.00 267 SER A O 1
ATOM 2049 N N . GLY A 1 268 ? 16.337 -0.545 -13.071 1.00 82.69 268 GLY A N 1
ATOM 2050 C CA . GLY A 1 268 ? 17.705 -1.014 -12.856 1.00 82.69 268 GLY A CA 1
ATOM 2051 C C . GLY A 1 268 ? 18.316 -1.667 -14.089 1.00 82.69 268 GLY A C 1
ATOM 2052 O O . GLY A 1 268 ? 17.694 -2.511 -14.734 1.00 82.69 268 GLY A O 1
ATOM 2053 N N . ALA A 1 269 ? 19.554 -1.294 -14.410 1.00 59.12 269 ALA A N 1
ATOM 2054 C CA . ALA A 1 269 ? 20.294 -1.897 -15.509 1.00 59.12 269 ALA A CA 1
ATOM 2055 C C . ALA A 1 269 ? 21.056 -3.147 -15.029 1.00 59.12 269 ALA A C 1
ATOM 2057 O O . ALA A 1 269 ? 21.855 -3.035 -14.097 1.00 59.12 269 ALA A O 1
ATOM 2058 N N . PRO A 1 270 ? 20.895 -4.323 -15.669 1.00 50.78 270 PRO A N 1
ATOM 2059 C CA . PRO A 1 270 ? 21.871 -5.394 -15.503 1.00 50.78 270 PRO A CA 1
ATOM 2060 C C . PRO A 1 270 ? 23.244 -4.912 -16.023 1.00 50.78 270 PRO A C 1
ATOM 2062 O O . PRO A 1 270 ? 23.293 -4.217 -17.043 1.00 50.78 270 PRO A O 1
ATOM 2065 N N . PRO A 1 271 ? 24.361 -5.243 -15.348 1.00 39.91 271 PRO A N 1
ATOM 2066 C CA . PRO A 1 271 ? 25.671 -4.686 -15.678 1.00 39.91 271 PRO A CA 1
ATOM 2067 C C . PRO A 1 271 ? 26.122 -5.032 -17.113 1.00 39.91 271 PRO A C 1
ATOM 2069 O O . PRO A 1 271 ? 25.988 -6.181 -17.548 1.00 39.91 271 PRO A O 1
ATOM 2072 N N . PRO A 1 272 ? 26.689 -4.071 -17.869 1.00 36.78 272 PRO A N 1
ATOM 2073 C CA . PRO A 1 272 ? 27.033 -4.270 -19.275 1.00 36.78 272 PRO A CA 1
ATOM 2074 C C . PRO A 1 272 ? 28.062 -5.394 -19.455 1.00 36.78 272 PRO A C 1
ATOM 2076 O O . PRO A 1 272 ? 29.025 -5.517 -18.700 1.00 36.78 272 PRO A O 1
ATOM 2079 N N . GLY A 1 273 ? 27.841 -6.246 -20.458 1.00 43.00 273 GLY A N 1
ATOM 2080 C CA . GLY A 1 273 ? 28.651 -7.445 -20.709 1.00 43.00 273 GLY A CA 1
ATOM 2081 C C . GLY A 1 273 ? 28.346 -8.636 -19.788 1.00 43.00 273 GLY A C 1
ATOM 2082 O O . GLY A 1 273 ? 28.677 -9.765 -20.142 1.00 43.00 273 GLY A O 1
ATOM 2083 N N . GLN A 1 274 ? 27.652 -8.428 -18.665 1.00 41.31 274 GLN A N 1
ATOM 2084 C CA . GLN A 1 274 ? 27.175 -9.489 -17.781 1.00 41.31 274 GLN A CA 1
ATOM 2085 C C . GLN A 1 274 ? 25.648 -9.596 -17.832 1.00 41.31 274 GLN A C 1
ATOM 2087 O O . GLN A 1 274 ? 24.931 -9.036 -17.007 1.00 41.31 274 GLN A O 1
ATOM 2092 N N . SER A 1 275 ? 25.145 -10.461 -18.716 1.00 40.62 275 SER A N 1
ATOM 2093 C CA . SER A 1 275 ? 23.978 -11.246 -18.308 1.00 40.62 275 SER A CA 1
ATOM 2094 C C . SER A 1 275 ? 24.438 -12.132 -17.142 1.00 40.62 275 SER A C 1
ATOM 2096 O O . SER A 1 275 ? 25.295 -12.990 -17.380 1.00 40.62 275 SER A O 1
ATOM 2098 N N . PRO A 1 276 ? 23.888 -12.002 -15.915 1.00 42.00 276 PRO A N 1
ATOM 2099 C CA . PRO A 1 276 ? 24.336 -12.802 -14.765 1.00 42.00 276 PRO A CA 1
ATOM 2100 C C . PRO A 1 276 ? 24.087 -14.311 -14.943 1.00 42.00 276 PRO A C 1
ATOM 2102 O O . PRO A 1 276 ? 24.503 -15.127 -14.127 1.00 42.00 276 PRO A O 1
ATOM 2105 N N . TRP A 1 277 ? 23.396 -14.685 -16.025 1.00 49.47 277 TRP A N 1
ATOM 2106 C CA . TRP A 1 277 ? 22.872 -16.017 -16.297 1.00 49.47 277 TRP A CA 1
ATOM 2107 C C . TRP A 1 277 ? 23.431 -16.635 -17.590 1.00 49.47 277 TRP A C 1
ATOM 2109 O O . TRP A 1 277 ? 23.070 -17.766 -17.926 1.00 49.47 277 TRP A O 1
ATOM 2119 N N . ALA A 1 278 ? 24.347 -15.951 -18.295 1.00 36.31 278 ALA A N 1
ATOM 2120 C CA . ALA A 1 278 ? 24.994 -16.459 -19.514 1.00 36.31 278 ALA A CA 1
ATOM 2121 C C . ALA A 1 278 ? 25.693 -17.817 -19.301 1.00 36.31 278 ALA A C 1
ATOM 2123 O O . ALA A 1 278 ? 25.636 -18.690 -20.168 1.00 36.31 278 ALA A O 1
ATOM 2124 N N . ALA A 1 279 ? 26.268 -18.031 -18.113 1.00 32.22 279 ALA A N 1
ATOM 2125 C CA . ALA A 1 279 ? 26.952 -19.266 -17.726 1.00 32.22 279 ALA A CA 1
ATOM 2126 C C . ALA A 1 279 ? 26.047 -20.519 -17.689 1.00 32.22 279 ALA A C 1
ATOM 2128 O O . ALA A 1 279 ? 26.551 -21.636 -17.627 1.00 32.22 279 ALA A O 1
ATOM 2129 N N . SER A 1 280 ? 24.717 -20.368 -17.745 1.00 32.19 280 SER A N 1
ATOM 2130 C CA . SER A 1 280 ? 23.773 -21.500 -17.716 1.00 32.19 280 SER A CA 1
ATOM 2131 C C . SER A 1 280 ? 23.472 -22.123 -19.089 1.00 32.19 280 SER A C 1
ATOM 2133 O O . SER A 1 280 ? 22.781 -23.138 -19.156 1.00 32.19 280 SER A O 1
ATOM 2135 N N . ARG A 1 281 ? 23.977 -21.551 -20.197 1.00 32.56 281 ARG A N 1
ATOM 2136 C CA . ARG A 1 281 ? 23.666 -21.998 -21.574 1.00 32.56 281 ARG A CA 1
ATOM 2137 C C . ARG A 1 281 ? 24.824 -22.687 -22.313 1.00 32.56 281 ARG A C 1
ATOM 2139 O O . ARG A 1 281 ? 24.787 -22.788 -23.537 1.00 32.56 281 ARG A O 1
ATOM 2146 N N . SER A 1 282 ? 25.829 -23.199 -21.601 1.00 28.55 282 SER A N 1
ATOM 2147 C CA . SER A 1 282 ? 27.032 -23.802 -22.201 1.00 28.55 282 SER A CA 1
ATOM 2148 C C . SER A 1 282 ? 27.299 -25.257 -21.787 1.00 28.55 282 SER A C 1
ATOM 2150 O O . SER A 1 282 ? 28.393 -25.572 -21.322 1.00 28.55 282 SER A O 1
ATOM 2152 N N . THR A 1 283 ? 26.346 -26.167 -22.036 1.00 22.66 283 THR A N 1
ATOM 2153 C CA . THR A 1 283 ? 26.648 -27.618 -22.072 1.00 22.66 283 THR A CA 1
ATOM 2154 C C . THR A 1 283 ? 25.873 -28.397 -23.156 1.00 22.66 283 THR A C 1
ATOM 2156 O O . THR A 1 283 ? 25.130 -29.331 -22.848 1.00 22.66 283 THR A O 1
ATOM 2159 N N . PRO A 1 284 ? 26.031 -28.070 -24.455 1.00 26.14 284 PRO A N 1
ATOM 2160 C CA . PRO A 1 284 ? 25.545 -28.931 -25.530 1.00 26.14 284 PRO A CA 1
ATOM 2161 C C . PRO A 1 284 ? 26.399 -30.209 -25.609 1.00 26.14 284 PRO A C 1
ATOM 2163 O O . PRO A 1 284 ? 27.408 -30.259 -26.310 1.00 26.14 284 PRO A O 1
ATOM 2166 N N . VAL A 1 285 ? 25.994 -31.272 -24.906 1.00 26.88 285 VAL A N 1
ATOM 2167 C CA . VAL A 1 285 ? 26.642 -32.593 -25.007 1.00 26.88 285 VAL A CA 1
ATOM 2168 C C . VAL A 1 285 ? 26.268 -33.254 -26.340 1.00 26.88 285 VAL A C 1
ATOM 2170 O O . VAL A 1 285 ? 25.401 -34.123 -26.415 1.00 26.88 285 VAL A O 1
ATOM 2173 N N . ARG A 1 286 ? 26.945 -32.852 -27.421 1.00 25.05 286 ARG A N 1
ATOM 2174 C CA . ARG A 1 286 ? 27.007 -33.598 -28.686 1.00 25.05 286 ARG A CA 1
ATOM 2175 C C . ARG A 1 286 ? 28.444 -33.688 -29.190 1.00 25.05 286 ARG A C 1
ATOM 2177 O O . ARG A 1 286 ? 29.247 -32.777 -29.025 1.00 25.05 286 ARG A O 1
ATOM 2184 N N . LYS A 1 287 ? 28.770 -34.852 -29.750 1.00 23.84 287 LYS A N 1
ATOM 2185 C CA . LYS A 1 287 ? 30.137 -35.274 -30.061 1.00 23.84 287 LYS A CA 1
ATOM 2186 C C . LYS A 1 287 ? 30.642 -34.622 -31.357 1.00 23.84 287 LYS A C 1
ATOM 2188 O O . LYS A 1 287 ? 29.977 -34.735 -32.377 1.00 23.84 287 LYS A O 1
ATOM 2193 N N . SER A 1 288 ? 31.834 -34.024 -31.281 1.00 22.81 288 SER A N 1
ATOM 2194 C CA . SER A 1 288 ? 32.915 -34.031 -32.290 1.00 22.81 288 SER A CA 1
ATOM 2195 C C . SER A 1 288 ? 32.573 -33.984 -33.797 1.00 22.81 288 SER A C 1
ATOM 2197 O O . SER A 1 288 ? 32.075 -34.972 -34.331 1.00 22.81 288 SER A O 1
ATOM 2199 N N . TRP A 1 289 ? 33.070 -32.965 -34.515 1.00 22.41 289 TRP A N 1
ATOM 2200 C CA . TRP A 1 289 ? 34.232 -33.097 -35.430 1.00 22.41 289 TRP A CA 1
ATOM 2201 C C . TRP A 1 289 ? 34.734 -31.712 -35.918 1.00 22.41 289 TRP A C 1
ATOM 2203 O O . TRP A 1 289 ? 34.241 -30.682 -35.463 1.00 22.41 289 TRP A O 1
ATOM 2213 N N . CYS A 1 290 ? 35.790 -31.684 -36.739 1.00 23.20 290 CYS A N 1
ATOM 2214 C CA . CYS A 1 290 ? 36.650 -30.512 -36.985 1.00 23.20 290 CYS A CA 1
ATOM 2215 C C . CYS A 1 290 ? 36.168 -29.511 -38.063 1.00 23.20 290 CYS A C 1
ATOM 2217 O O . CYS A 1 290 ? 35.553 -29.898 -39.050 1.00 23.20 290 CYS A O 1
ATOM 2219 N N . GLY A 1 291 ? 36.603 -28.245 -37.947 1.00 22.98 291 GLY A N 1
ATOM 2220 C CA . GLY A 1 291 ? 36.561 -27.222 -39.010 1.00 22.98 291 GLY A CA 1
ATOM 2221 C C . GLY A 1 291 ? 37.202 -25.891 -38.568 1.00 22.98 291 GLY A C 1
ATOM 2222 O O . GLY A 1 291 ? 36.988 -25.465 -37.438 1.00 22.98 291 GLY A O 1
ATOM 2223 N N . LYS A 1 292 ? 38.017 -25.238 -39.418 1.00 25.27 292 LYS A N 1
ATOM 2224 C CA . LYS A 1 292 ? 38.725 -23.969 -39.109 1.00 25.27 292 LYS A CA 1
ATOM 2225 C C . LYS A 1 292 ? 38.154 -22.789 -39.913 1.00 25.27 292 LYS A C 1
ATOM 2227 O O . LYS A 1 292 ? 38.098 -22.912 -41.130 1.00 25.27 292 LYS A O 1
ATOM 2232 N N . ALA A 1 293 ? 37.886 -21.638 -39.278 1.00 24.34 293 ALA A N 1
ATOM 2233 C CA . ALA A 1 293 ? 37.907 -20.304 -39.917 1.00 24.34 293 ALA A CA 1
ATOM 2234 C C . ALA A 1 293 ? 37.852 -19.130 -38.902 1.00 24.34 293 ALA A C 1
ATOM 2236 O O . ALA A 1 293 ? 37.260 -19.247 -37.831 1.00 24.34 293 ALA A O 1
ATOM 2237 N N . ARG A 1 294 ? 38.461 -17.994 -39.275 1.00 22.45 294 ARG A N 1
ATOM 2238 C CA . ARG A 1 294 ? 38.361 -16.613 -38.731 1.00 22.45 294 ARG A CA 1
ATOM 2239 C C . ARG A 1 294 ? 39.020 -15.665 -39.764 1.00 22.45 294 ARG A C 1
ATOM 2241 O O . ARG A 1 294 ? 39.794 -16.181 -40.572 1.00 22.45 294 ARG A O 1
ATOM 2248 N N . PRO A 1 295 ? 38.872 -14.323 -39.684 1.00 39.84 295 PRO A N 1
ATOM 2249 C CA . PRO A 1 295 ? 37.944 -13.497 -38.892 1.00 39.84 295 PRO A CA 1
ATOM 2250 C C . PRO A 1 295 ? 36.825 -12.966 -39.851 1.00 39.84 295 PRO A C 1
ATOM 2252 O O . PRO A 1 295 ? 36.330 -13.805 -40.593 1.00 39.84 295 PRO A O 1
ATOM 2255 N N . THR A 1 296 ? 36.282 -11.734 -39.931 1.00 23.47 296 THR A N 1
ATOM 2256 C CA . THR A 1 296 ? 36.463 -10.434 -39.236 1.00 23.47 296 THR A CA 1
ATOM 2257 C C . THR A 1 296 ? 35.208 -9.554 -39.404 1.00 23.47 296 THR A C 1
ATOM 2259 O O . THR A 1 296 ? 34.776 -9.366 -40.536 1.00 23.47 296 THR A O 1
ATOM 2262 N N . ALA A 1 297 ? 34.677 -8.949 -38.331 1.00 25.53 297 ALA A N 1
ATOM 2263 C CA . ALA A 1 297 ? 33.821 -7.744 -38.372 1.00 25.53 297 ALA A CA 1
ATOM 2264 C C . ALA A 1 297 ? 33.637 -7.152 -36.957 1.00 25.53 297 ALA A C 1
ATOM 2266 O O . ALA A 1 297 ? 33.515 -7.905 -35.992 1.00 25.53 297 ALA A O 1
ATOM 2267 N N . THR A 1 298 ? 33.595 -5.822 -36.825 1.00 25.11 298 THR A N 1
ATOM 2268 C CA . THR A 1 298 ? 33.297 -5.109 -35.567 1.00 25.11 298 THR A CA 1
ATOM 2269 C C . THR A 1 298 ? 31.858 -4.579 -35.542 1.00 25.11 298 THR A C 1
ATOM 2271 O O . THR A 1 298 ? 31.445 -3.921 -36.498 1.00 25.11 298 THR A O 1
ATOM 2274 N N . PRO A 1 299 ? 31.095 -4.769 -34.449 1.00 28.30 299 PRO A N 1
ATOM 2275 C CA . PRO A 1 299 ? 29.871 -4.012 -34.216 1.00 28.30 299 PRO A CA 1
ATOM 2276 C C . PRO A 1 299 ? 30.211 -2.607 -33.690 1.00 28.30 299 PRO A C 1
ATOM 2278 O O . PRO A 1 299 ? 31.057 -2.452 -32.807 1.00 28.30 299 PRO A O 1
ATOM 2281 N N . ARG A 1 300 ? 29.536 -1.574 -34.207 1.00 23.55 300 ARG A N 1
ATOM 2282 C CA . ARG A 1 300 ? 29.541 -0.239 -33.589 1.00 23.55 300 ARG A CA 1
ATOM 2283 C C . ARG A 1 300 ? 28.538 -0.229 -32.435 1.00 23.55 300 ARG A C 1
ATOM 2285 O O . ARG A 1 300 ? 27.402 -0.652 -32.622 1.00 23.55 300 ARG A O 1
ATOM 2292 N N . TYR A 1 301 ? 28.939 0.283 -31.275 1.00 26.03 301 TYR A N 1
ATOM 2293 C CA . TYR A 1 301 ? 28.001 0.623 -30.204 1.00 26.03 301 TYR A CA 1
ATOM 2294 C C . TYR A 1 301 ? 27.267 1.929 -30.539 1.00 26.03 301 TYR A C 1
ATOM 2296 O O . TYR A 1 301 ? 27.882 2.867 -31.044 1.00 26.03 301 TYR A O 1
ATOM 2304 N N . SER A 1 302 ? 25.982 2.004 -30.192 1.00 24.23 302 SER A N 1
ATOM 2305 C CA . SER A 1 302 ? 25.234 3.257 -30.062 1.00 24.23 302 SER A CA 1
ATOM 2306 C C . SER A 1 302 ? 24.187 3.104 -28.960 1.00 24.23 302 SER A C 1
ATOM 2308 O O . SER A 1 302 ? 23.469 2.111 -28.958 1.00 24.23 302 SER A O 1
ATOM 2310 N N . THR A 1 303 ? 24.115 4.096 -28.063 1.00 26.33 303 THR A N 1
ATOM 2311 C CA . THR A 1 303 ? 22.945 4.459 -27.228 1.00 26.33 303 THR A CA 1
ATOM 2312 C C . THR A 1 303 ? 22.180 3.314 -26.537 1.00 26.33 303 THR A C 1
ATOM 2314 O O . THR A 1 303 ? 21.302 2.683 -27.116 1.00 26.33 303 THR A O 1
ATOM 2317 N N . ASN A 1 304 ? 22.485 3.103 -25.253 1.00 28.06 304 ASN A N 1
ATOM 2318 C CA . ASN A 1 304 ? 21.911 2.068 -24.386 1.00 28.06 304 ASN A CA 1
ATOM 2319 C C . ASN A 1 304 ? 20.609 2.549 -23.694 1.00 28.06 304 ASN A C 1
ATOM 2321 O O . ASN A 1 304 ? 20.682 3.540 -22.967 1.00 28.06 304 ASN A O 1
ATOM 2325 N N . PRO A 1 305 ? 19.447 1.880 -23.853 1.00 36.22 305 PRO A N 1
ATOM 2326 C CA . PRO A 1 305 ? 18.205 2.265 -23.173 1.00 36.22 305 PRO A CA 1
ATOM 2327 C C . PRO A 1 305 ? 18.200 1.900 -21.674 1.00 36.22 305 PRO A C 1
ATOM 2329 O O . PRO A 1 305 ? 18.843 0.942 -21.233 1.00 36.22 305 PRO A O 1
ATOM 2332 N N . THR A 1 306 ? 17.450 2.663 -20.872 1.00 44.50 306 THR A N 1
ATOM 2333 C CA . THR A 1 306 ? 17.450 2.562 -19.400 1.00 44.50 306 THR A CA 1
ATOM 2334 C C . THR A 1 306 ? 16.445 1.519 -18.899 1.00 44.50 306 THR A C 1
ATOM 2336 O O . THR A 1 306 ? 15.280 1.808 -18.632 1.00 44.50 306 THR A O 1
ATOM 2339 N N . ASN A 1 307 ? 16.935 0.286 -18.767 1.00 54.66 307 ASN A N 1
ATOM 2340 C CA . ASN A 1 307 ? 16.149 -0.936 -18.577 1.00 54.66 307 ASN A CA 1
ATOM 2341 C C . ASN A 1 307 ? 15.088 -0.916 -17.449 1.00 54.66 307 ASN A C 1
ATOM 2343 O O . ASN A 1 307 ? 15.384 -0.710 -16.267 1.00 54.66 307 ASN A O 1
ATOM 2347 N N . LEU A 1 308 ? 13.858 -1.267 -17.839 1.00 50.38 308 LEU A N 1
ATOM 2348 C CA . LEU A 1 308 ? 12.728 -1.621 -16.977 1.00 50.38 308 LEU A CA 1
ATOM 2349 C C . LEU A 1 308 ? 12.735 -3.121 -16.641 1.00 50.38 308 LEU A C 1
ATOM 2351 O O . LEU A 1 308 ? 13.014 -3.941 -17.516 1.00 50.38 308 LEU A O 1
ATOM 2355 N N . ILE A 1 309 ? 12.356 -3.505 -15.416 1.00 66.12 309 ILE A N 1
ATOM 2356 C CA . ILE A 1 309 ? 12.177 -4.915 -15.016 1.00 66.12 309 ILE A CA 1
ATOM 2357 C C . ILE A 1 309 ? 10.788 -5.130 -14.404 1.00 66.12 309 ILE A C 1
ATOM 2359 O O . ILE A 1 309 ? 10.409 -4.468 -13.440 1.00 66.12 309 ILE A O 1
ATOM 2363 N N . SER A 1 310 ? 10.045 -6.105 -14.931 1.00 62.88 310 SER A N 1
ATOM 2364 C CA . SER A 1 310 ? 8.720 -6.528 -14.472 1.00 62.88 310 SER A CA 1
ATOM 2365 C C . SER A 1 310 ? 8.773 -7.970 -13.970 1.00 62.88 310 SER A C 1
ATOM 2367 O O . SER A 1 310 ? 9.126 -8.896 -14.700 1.00 62.88 310 SER A O 1
ATOM 2369 N N . LEU A 1 311 ? 8.439 -8.165 -12.698 1.00 57.59 311 LEU A N 1
ATOM 2370 C CA . LEU A 1 311 ? 8.480 -9.453 -12.015 1.00 57.59 311 LEU A CA 1
ATOM 2371 C C . LEU A 1 311 ? 7.105 -10.105 -12.003 1.00 57.59 311 LEU A C 1
ATOM 2373 O O . LEU A 1 311 ? 6.149 -9.508 -11.511 1.00 57.59 311 LEU A O 1
ATOM 2377 N N . GLU A 1 312 ? 7.031 -11.356 -12.440 1.00 45.38 312 GLU A N 1
ATOM 2378 C CA . GLU A 1 312 ? 5.919 -12.266 -12.188 1.00 45.38 312 GLU A CA 1
ATOM 2379 C C . GLU A 1 312 ? 6.260 -13.205 -11.024 1.00 45.38 312 GLU A C 1
ATOM 2381 O O . GLU A 1 312 ? 7.414 -13.590 -10.808 1.00 45.38 312 GLU A O 1
ATOM 2386 N N . ASN A 1 313 ? 5.237 -13.589 -10.260 1.00 42.19 313 ASN A N 1
ATOM 2387 C CA . ASN A 1 313 ? 5.358 -14.579 -9.194 1.00 42.19 313 ASN A CA 1
ATOM 2388 C C . ASN A 1 313 ? 4.870 -15.955 -9.694 1.00 42.19 313 ASN A C 1
ATOM 2390 O O . ASN A 1 313 ? 3.655 -16.178 -9.728 1.00 42.19 313 ASN A O 1
ATOM 2394 N N . PRO A 1 314 ? 5.764 -16.880 -10.093 1.00 34.06 314 PRO A N 1
ATOM 2395 C CA . PRO A 1 314 ? 5.349 -18.165 -10.638 1.00 34.06 314 PRO A CA 1
ATOM 2396 C C . PRO A 1 314 ? 4.686 -19.044 -9.583 1.00 34.06 314 PRO A C 1
ATOM 2398 O O . PRO A 1 314 ? 5.271 -19.395 -8.552 1.00 34.06 314 PRO A O 1
ATOM 2401 N N . ILE A 1 315 ? 3.479 -19.495 -9.909 1.00 32.97 315 ILE A N 1
ATOM 2402 C CA . ILE A 1 315 ? 2.843 -20.616 -9.230 1.00 32.97 315 ILE A CA 1
ATOM 2403 C C . ILE A 1 315 ? 3.715 -21.846 -9.509 1.00 32.97 315 ILE A C 1
ATOM 2405 O O . ILE A 1 315 ? 3.748 -22.341 -10.633 1.00 32.97 315 ILE A O 1
ATOM 2409 N N . ARG A 1 316 ? 4.424 -22.362 -8.492 1.00 32.91 316 ARG A N 1
ATOM 2410 C CA . ARG A 1 316 ? 4.922 -23.744 -8.565 1.00 32.91 316 ARG A CA 1
ATOM 2411 C C . ARG A 1 316 ? 3.719 -24.646 -8.836 1.00 32.91 316 ARG A C 1
ATOM 2413 O O . ARG A 1 316 ? 2.714 -24.522 -8.134 1.00 32.91 316 ARG A O 1
ATOM 2420 N N . THR A 1 317 ? 3.840 -25.554 -9.795 1.00 32.06 317 THR A N 1
ATOM 2421 C CA . THR A 1 317 ? 3.019 -26.769 -9.840 1.00 32.06 317 THR A CA 1
ATOM 2422 C C . THR A 1 317 ? 3.266 -27.540 -8.546 1.00 32.06 317 THR A C 1
ATOM 2424 O O . THR A 1 317 ? 4.405 -28.029 -8.384 1.00 32.06 317 THR A O 1
#

Nearest PDB structures (foldseek):
  5lie-assembly1_B  TM=9.501E-01  e=2.707E-28  Mycobacterium tuberculosis
  5li6-assembly1_A  TM=9.467E-01  e=2.257E-25  Mycobacterium tuberculosis CDC1551
  5li7-assembly1_B  TM=9.477E-01  e=2.416E-24  Mycobacterium tuberculosis CDC1551
  5li6-assembly1_B  TM=9.256E-01  e=2.163E-24  Mycobacterium tuberculosis CDC1551
  5ofq-assembly4_D  TM=7.770E-01  e=2.283E-07  Priestia megaterium DSM 319

Organism: NCBI:txid1299334

Radius of gyration: 23.95 Å; Cα contacts (8 Å, |Δi|>4): 401; chains: 1; bounding box: 68×54×61 Å